Protein AF-A0A7C7NS56-F1 (afdb_monomer_lite)

Radius of gyration: 28.51 Å; chains: 1; bounding box: 81×43×77 Å

pLDDT: mean 85.24, std 13.39, range [32.66, 97.31]

Foldseek 3Di:
DVVVVVVVVVVVVPPPPCPDDPQWDDDDQADAAFDKDKTKGAAAAPAWWKKFKFFPVGDTQDIDIDGHRGIDIGIGRHDHDPNRDQIWIDIHPDTDTHGHQYDHPCLVVCLVVQLVVCCVVVVDNPVSNLVSLLSVLCSSQNNDNVSSVVCSVPVPVPCQCVPVPLCSVVLVVVLVVLVVVLVVCLVVCVLVVLLVVLLVQLPALLSLLVSLLVSLLVSLAALVSQLVRSLVNSVVSNLVRLQFNVLSNLSSNLSRVLSNLQDCRYSCNSVQLSVLSVVLCVVCVVPVVCNVVSNPDRSSVVSNVCNVVSCSSVVSSVVSNCCSNVVDDDDPSVVRSVCSVPPD

Structure (mmCIF, N/CA/C/O backbone):
data_AF-A0A7C7NS56-F1
#
_entry.id   AF-A0A7C7NS56-F1
#
loop_
_atom_site.group_PDB
_atom_site.id
_atom_site.type_symbol
_atom_site.label_atom_id
_atom_site.label_alt_id
_atom_site.label_comp_id
_atom_site.label_asym_id
_atom_site.label_entity_id
_atom_site.label_seq_id
_atom_site.pdbx_PDB_ins_code
_atom_site.Cartn_x
_atom_site.Cartn_y
_atom_site.Cartn_z
_atom_site.occupancy
_atom_site.B_iso_or_equiv
_atom_site.auth_seq_id
_atom_site.auth_comp_id
_atom_site.auth_asym_id
_atom_site.auth_atom_id
_atom_site.pdbx_PDB_model_num
ATOM 1 N N . MET A 1 1 ? 47.841 -17.072 -0.161 1.00 48.31 1 MET A N 1
ATOM 2 C CA . MET A 1 1 ? 47.390 -15.717 -0.567 1.00 48.31 1 MET A CA 1
ATOM 3 C C . MET A 1 1 ? 47.758 -15.316 -2.004 1.00 48.31 1 MET A C 1
ATOM 5 O O . MET A 1 1 ? 47.174 -14.359 -2.488 1.00 48.31 1 MET A O 1
ATOM 9 N N . HIS A 1 2 ? 48.638 -16.033 -2.724 1.00 44.19 2 HIS A N 1
ATOM 10 C CA . HIS A 1 2 ? 48.974 -15.695 -4.121 1.00 44.19 2 HIS A CA 1
ATOM 11 C C . HIS A 1 2 ? 48.015 -16.264 -5.190 1.00 44.19 2 HIS A C 1
ATOM 13 O O . HIS A 1 2 ? 47.834 -15.626 -6.220 1.00 44.19 2 HIS A O 1
ATOM 19 N N . LEU A 1 3 ? 47.329 -17.391 -4.941 1.00 42.03 3 LEU A N 1
ATOM 20 C CA . LEU A 1 3 ? 46.400 -17.987 -5.923 1.00 42.03 3 LEU A CA 1
ATOM 21 C C . LEU A 1 3 ? 45.068 -17.228 -6.095 1.00 42.03 3 LEU A C 1
ATOM 23 O O . LEU A 1 3 ? 44.488 -17.252 -7.177 1.00 42.03 3 LEU A O 1
ATOM 27 N N . LEU A 1 4 ? 44.596 -16.512 -5.066 1.00 43.34 4 LEU A N 1
ATOM 28 C CA . LEU A 1 4 ? 43.337 -15.756 -5.149 1.00 43.34 4 LEU A CA 1
ATOM 29 C C . LEU A 1 4 ? 43.464 -14.458 -5.967 1.00 43.34 4 LEU A C 1
ATOM 31 O O . LEU A 1 4 ? 42.479 -13.996 -6.528 1.00 43.34 4 LEU A O 1
ATOM 35 N N . ARG A 1 5 ? 44.673 -13.879 -6.050 1.00 41.19 5 ARG A N 1
ATOM 36 C CA . ARG A 1 5 ? 44.949 -12.667 -6.846 1.00 41.19 5 ARG A CA 1
ATOM 37 C C . ARG A 1 5 ? 45.149 -12.969 -8.334 1.00 41.19 5 ARG A C 1
ATOM 39 O O . ARG A 1 5 ? 44.830 -12.139 -9.173 1.00 41.19 5 ARG A O 1
ATOM 46 N N . LEU A 1 6 ? 45.642 -14.166 -8.659 1.00 43.84 6 LEU A N 1
ATOM 47 C CA . LEU A 1 6 ? 45.803 -14.623 -10.044 1.00 43.84 6 LEU A CA 1
ATOM 48 C C . LEU A 1 6 ? 44.462 -14.969 -10.699 1.00 43.84 6 LEU A C 1
ATOM 50 O O . LEU A 1 6 ? 44.272 -14.687 -11.875 1.00 43.84 6 LEU A O 1
ATOM 54 N N . THR A 1 7 ? 43.510 -15.511 -9.937 1.00 44.97 7 THR A N 1
ATOM 55 C CA . THR A 1 7 ? 42.162 -15.813 -10.440 1.00 44.97 7 THR A CA 1
ATOM 56 C C . THR A 1 7 ? 41.332 -14.547 -10.652 1.00 44.97 7 THR A C 1
ATOM 58 O O . THR A 1 7 ? 40.701 -14.419 -11.693 1.00 44.97 7 THR A O 1
ATOM 61 N N . THR A 1 8 ? 41.401 -13.557 -9.756 1.00 44.72 8 THR A N 1
ATOM 62 C CA . THR A 1 8 ? 40.729 -12.254 -9.959 1.00 44.72 8 THR A CA 1
ATOM 63 C C . THR A 1 8 ? 41.310 -11.456 -11.129 1.00 44.72 8 THR A C 1
ATOM 65 O O . THR A 1 8 ? 40.549 -10.865 -11.888 1.00 44.72 8 THR A O 1
ATOM 68 N N . ALA A 1 9 ? 42.630 -11.490 -11.347 1.00 42.91 9 ALA A N 1
ATOM 69 C CA . ALA A 1 9 ? 43.243 -10.861 -12.521 1.00 42.91 9 ALA A CA 1
ATOM 70 C C . ALA A 1 9 ? 42.837 -11.543 -13.845 1.00 42.91 9 ALA A C 1
ATOM 72 O O . ALA A 1 9 ? 42.676 -10.868 -14.858 1.00 42.91 9 ALA A O 1
ATOM 73 N N . PHE A 1 10 ? 42.620 -12.863 -13.832 1.00 40.00 10 PHE A N 1
ATOM 74 C CA . PHE A 1 10 ? 42.187 -13.622 -15.010 1.00 40.00 10 PHE A CA 1
ATOM 75 C C . PHE A 1 10 ? 40.715 -13.365 -15.378 1.00 40.00 10 PHE A C 1
ATOM 77 O O . PHE A 1 10 ? 40.377 -13.347 -16.556 1.00 40.00 10 PHE A O 1
ATOM 84 N N . TRP A 1 11 ? 39.852 -13.091 -14.391 1.00 37.00 11 TRP A N 1
ATOM 85 C CA . TRP A 1 11 ? 38.457 -12.688 -14.630 1.00 37.00 11 TRP A CA 1
ATOM 86 C C . TRP A 1 11 ? 38.327 -11.259 -15.177 1.00 37.00 11 TRP A C 1
ATOM 88 O O . TRP A 1 11 ? 37.450 -11.005 -15.996 1.00 37.00 11 TRP A O 1
ATOM 98 N N . ILE A 1 12 ? 39.227 -10.342 -14.801 1.00 43.91 12 ILE A N 1
ATOM 99 C CA . ILE A 1 12 ? 39.255 -8.971 -15.348 1.00 43.91 12 ILE A CA 1
ATOM 100 C C . ILE A 1 12 ? 39.726 -8.959 -16.815 1.00 43.91 12 ILE A C 1
ATOM 102 O O . ILE A 1 12 ? 39.283 -8.123 -17.594 1.00 43.91 12 ILE A O 1
ATOM 106 N N . LEU A 1 13 ? 40.572 -9.914 -17.216 1.00 37.06 13 LEU A N 1
ATOM 107 C CA . LEU A 1 13 ? 41.053 -10.078 -18.598 1.00 37.06 13 LEU A CA 1
ATOM 108 C C . LEU A 1 13 ? 40.069 -10.809 -19.532 1.00 37.06 13 LEU A C 1
ATOM 110 O O . LEU A 1 13 ? 40.299 -10.837 -20.738 1.00 37.06 13 LEU A O 1
ATOM 114 N N . LEU A 1 14 ? 38.999 -11.398 -18.987 1.00 34.69 14 LEU A N 1
ATOM 115 C CA . LEU A 1 14 ? 37.933 -12.077 -19.738 1.00 34.69 14 LEU A CA 1
ATOM 116 C C . LEU A 1 14 ? 36.631 -11.268 -19.808 1.00 34.69 14 LEU A C 1
ATOM 118 O O . LEU A 1 14 ? 35.673 -11.718 -20.434 1.00 34.69 14 LEU A O 1
ATOM 122 N N . LEU A 1 15 ? 36.590 -10.077 -19.202 1.00 33.84 15 LEU A N 1
ATOM 123 C CA . LEU A 1 15 ? 35.558 -9.100 -19.523 1.00 33.84 15 LEU A CA 1
ATOM 124 C C . LEU A 1 15 ? 35.801 -8.639 -20.965 1.00 33.84 15 LEU A C 1
ATOM 126 O O . LEU A 1 15 ? 36.901 -8.154 -21.248 1.00 33.84 15 LEU A O 1
ATOM 130 N N . PRO A 1 16 ? 34.829 -8.775 -21.883 1.00 32.66 16 PRO A N 1
ATOM 131 C CA . PRO A 1 16 ? 34.914 -8.063 -23.144 1.00 32.66 16 PRO A CA 1
ATOM 132 C C . PRO A 1 16 ? 35.029 -6.574 -22.804 1.00 32.66 16 PRO A C 1
ATOM 134 O O . PRO A 1 16 ? 34.104 -5.963 -22.273 1.00 32.66 16 PRO A O 1
ATOM 137 N N . LEU A 1 17 ? 36.209 -6.003 -23.048 1.00 35.22 17 LEU A N 1
ATOM 138 C CA . LEU A 1 17 ? 36.398 -4.564 -23.155 1.00 35.22 17 LEU A CA 1
ATOM 139 C C . LEU A 1 17 ? 35.688 -4.133 -24.441 1.00 35.22 17 LEU A C 1
ATOM 141 O O . LEU A 1 17 ? 36.337 -3.870 -25.452 1.00 35.22 17 LEU A O 1
ATOM 145 N N . ASP A 1 18 ? 34.357 -4.082 -24.408 1.00 36.31 18 ASP A N 1
ATOM 146 C CA . ASP A 1 18 ? 33.589 -3.294 -25.365 1.00 36.31 18 ASP A CA 1
ATOM 147 C C . ASP A 1 18 ? 33.848 -1.818 -25.041 1.00 36.31 18 ASP A C 1
ATOM 149 O O . ASP A 1 18 ? 33.084 -1.125 -24.380 1.00 36.31 18 ASP A O 1
ATOM 153 N N . LEU A 1 19 ? 35.011 -1.342 -25.488 1.00 36.09 19 LEU A N 1
ATOM 154 C CA . LEU A 1 19 ? 35.349 0.078 -25.617 1.00 36.09 19 LEU A CA 1
ATOM 155 C C . LEU A 1 19 ? 34.704 0.689 -26.880 1.00 36.09 19 LEU A C 1
ATOM 157 O O . LEU A 1 19 ? 35.085 1.774 -27.316 1.00 36.09 19 LEU A O 1
ATOM 161 N N . GLY A 1 20 ? 33.737 -0.007 -27.484 1.00 38.28 20 GLY A N 1
ATOM 162 C CA . GLY A 1 20 ? 32.869 0.508 -28.532 1.00 38.28 20 GLY A CA 1
ATOM 163 C C . GLY A 1 20 ? 31.579 1.031 -27.911 1.00 38.28 20 GLY A C 1
ATOM 164 O O . GLY A 1 20 ? 30.849 0.261 -27.308 1.00 38.28 20 GLY A O 1
ATOM 165 N N . ALA A 1 21 ? 31.361 2.340 -28.043 1.00 42.19 21 ALA A N 1
ATOM 166 C CA . ALA A 1 21 ? 30.142 3.099 -27.760 1.00 42.19 21 ALA A CA 1
ATOM 167 C C . ALA A 1 21 ? 28.907 2.267 -27.357 1.00 42.19 21 ALA A C 1
ATOM 169 O O . ALA A 1 21 ? 28.363 1.507 -28.155 1.00 42.19 21 ALA A O 1
ATOM 170 N N . GLN A 1 22 ? 28.429 2.480 -26.131 1.00 51.69 22 GLN A N 1
ATOM 171 C CA . GLN A 1 22 ? 27.115 2.040 -25.673 1.00 51.69 22 GLN A CA 1
ATOM 172 C C . GLN A 1 22 ? 26.044 2.849 -26.434 1.00 51.69 22 GLN A C 1
ATOM 174 O O . GLN A 1 22 ? 25.485 3.802 -25.913 1.00 51.69 22 GLN A O 1
ATOM 179 N N . GLU A 1 23 ? 25.831 2.531 -27.715 1.00 63.25 23 GLU A N 1
ATOM 180 C CA . GLU A 1 23 ? 24.967 3.284 -28.646 1.00 63.25 23 GLU A CA 1
ATOM 181 C C . GLU A 1 23 ? 23.489 3.232 -28.236 1.00 63.25 23 GLU A C 1
ATOM 183 O O . GLU A 1 23 ? 22.718 4.137 -28.552 1.00 63.25 23 GLU A O 1
ATOM 188 N N . LEU A 1 24 ? 23.106 2.200 -27.481 1.00 63.34 24 LEU A N 1
ATOM 189 C CA . LEU A 1 24 ? 21.787 2.055 -26.885 1.00 63.34 24 LEU A CA 1
ATOM 190 C C . LEU A 1 24 ? 21.886 2.100 -25.360 1.00 63.34 24 LEU A C 1
ATOM 192 O O . LEU A 1 24 ? 22.549 1.262 -24.741 1.00 63.34 24 LEU A O 1
ATOM 196 N N . VAL A 1 25 ? 21.194 3.060 -24.756 1.00 69.00 25 VAL A N 1
ATOM 197 C CA . VAL A 1 25 ? 21.194 3.262 -23.305 1.00 69.00 25 VAL A CA 1
ATOM 198 C C . VAL A 1 25 ? 19.936 2.618 -22.721 1.00 69.00 25 VAL A C 1
ATOM 200 O O . VAL A 1 25 ? 18.836 3.114 -22.938 1.00 69.00 25 VAL A O 1
ATOM 203 N N . ASP A 1 26 ? 20.122 1.503 -22.004 1.00 65.94 26 ASP A N 1
ATOM 204 C CA . ASP A 1 26 ? 19.092 0.737 -21.269 1.00 65.94 26 ASP A CA 1
ATOM 205 C C . ASP A 1 26 ? 17.799 0.477 -22.078 1.00 65.94 26 ASP A C 1
ATOM 207 O O . ASP A 1 26 ? 16.740 1.028 -21.766 1.00 65.94 26 ASP A O 1
ATOM 211 N N . PRO A 1 27 ? 17.855 -0.344 -23.150 1.00 75.19 27 PRO A N 1
ATOM 212 C CA . PRO A 1 27 ? 16.653 -0.702 -23.893 1.00 75.19 27 PRO A CA 1
ATOM 213 C C . PRO A 1 27 ? 15.579 -1.314 -22.987 1.00 75.19 27 PRO A C 1
ATOM 215 O O . PRO A 1 27 ? 15.903 -2.107 -22.093 1.00 75.19 27 PRO A O 1
ATOM 218 N N . PRO A 1 28 ? 14.287 -1.046 -23.260 1.00 80.94 28 PRO A N 1
ATOM 219 C CA . PRO A 1 28 ? 13.220 -1.752 -22.573 1.00 80.94 28 PRO A CA 1
ATOM 220 C C . PRO A 1 28 ? 13.372 -3.253 -22.830 1.00 80.94 28 PRO A C 1
ATOM 222 O O . PRO A 1 28 ? 13.674 -3.670 -23.937 1.00 80.94 28 PRO A O 1
ATOM 225 N N . SER A 1 29 ? 13.155 -4.086 -21.817 1.00 80.81 29 SER A N 1
ATOM 226 C CA . SER A 1 29 ? 13.171 -5.552 -21.986 1.00 80.81 29 SER A CA 1
ATOM 227 C C . SER A 1 29 ? 11.831 -6.096 -22.496 1.00 80.81 29 SER A C 1
ATOM 229 O O . SER A 1 29 ? 11.762 -7.169 -23.099 1.00 80.81 29 SER A O 1
ATOM 231 N N . VAL A 1 30 ? 10.759 -5.339 -22.258 1.00 86.25 30 VAL A N 1
ATOM 232 C CA . VAL A 1 30 ? 9.380 -5.679 -22.601 1.00 86.25 30 VAL A CA 1
ATOM 233 C C . VAL A 1 30 ? 8.718 -4.464 -23.225 1.00 86.25 30 VAL A C 1
ATOM 235 O O . VAL A 1 30 ? 8.848 -3.354 -22.710 1.00 86.25 30 VAL A O 1
ATOM 238 N N . ILE A 1 31 ? 7.967 -4.692 -24.296 1.00 90.31 31 ILE A N 1
ATOM 239 C CA . ILE A 1 31 ? 7.106 -3.689 -24.918 1.00 90.31 31 ILE A CA 1
ATOM 240 C C . ILE A 1 31 ? 5.658 -4.172 -24.914 1.00 90.31 31 ILE A C 1
ATOM 242 O O . ILE A 1 31 ? 5.376 -5.369 -25.029 1.00 90.31 31 ILE A O 1
ATOM 246 N N . LEU A 1 32 ? 4.732 -3.229 -24.754 1.00 90.25 32 LEU A N 1
ATOM 247 C CA . LEU A 1 32 ? 3.303 -3.508 -24.779 1.00 90.25 32 LEU A CA 1
ATOM 248 C C . LEU A 1 32 ? 2.773 -3.324 -26.204 1.00 90.25 32 LEU A C 1
ATOM 250 O O . LEU A 1 32 ? 3.057 -2.323 -26.860 1.00 90.25 32 LEU A O 1
ATOM 254 N N . MET A 1 33 ? 1.984 -4.289 -26.665 1.00 90.19 33 MET A N 1
ATOM 255 C CA . MET A 1 33 ? 1.296 -4.226 -27.953 1.00 90.19 33 MET A CA 1
ATOM 256 C C . MET A 1 33 ? 0.392 -2.993 -28.022 1.00 90.19 33 MET A C 1
ATOM 258 O O . MET A 1 33 ? -0.370 -2.743 -27.086 1.00 90.19 33 MET A O 1
ATOM 262 N N . ASP A 1 34 ? 0.490 -2.255 -29.130 1.00 86.81 34 ASP A N 1
ATOM 263 C CA . ASP A 1 34 ? -0.269 -1.026 -29.411 1.00 86.81 34 ASP A CA 1
ATOM 264 C C . ASP A 1 34 ? -0.046 0.118 -28.398 1.00 86.81 34 ASP A C 1
ATOM 266 O O . ASP A 1 34 ? -0.854 1.044 -28.304 1.00 86.81 34 ASP A O 1
ATOM 270 N N . VAL A 1 35 ? 1.049 0.080 -27.631 1.00 87.56 35 VAL A N 1
ATOM 271 C CA . VAL A 1 35 ? 1.429 1.160 -26.710 1.00 87.56 35 VAL A CA 1
ATOM 272 C C . VAL A 1 35 ? 2.734 1.798 -27.187 1.00 87.56 35 VAL A C 1
ATOM 274 O O . VAL A 1 35 ? 3.732 1.089 -27.345 1.00 87.56 35 VAL A O 1
ATOM 277 N N . PRO A 1 36 ? 2.765 3.129 -27.377 1.00 87.38 36 PRO A N 1
ATOM 278 C CA . PRO A 1 36 ? 3.985 3.829 -27.740 1.00 87.38 36 PRO A CA 1
ATOM 279 C C . PRO A 1 36 ? 5.070 3.674 -26.672 1.00 87.38 36 PRO A C 1
ATOM 281 O O . PRO A 1 36 ? 4.822 3.909 -25.488 1.00 87.38 36 PRO A O 1
ATOM 284 N N . PHE A 1 37 ? 6.286 3.346 -27.095 1.00 87.50 37 PHE A N 1
ATOM 285 C CA . PHE A 1 37 ? 7.471 3.332 -26.239 1.00 87.50 37 PHE A CA 1
ATOM 286 C C . PHE A 1 37 ? 8.568 4.236 -26.811 1.00 87.50 37 PHE A C 1
ATOM 288 O O . PHE A 1 37 ? 8.407 4.871 -27.861 1.00 87.50 37 PHE A O 1
ATOM 295 N N . GLN A 1 38 ? 9.668 4.342 -26.067 1.00 85.38 38 GLN A N 1
ATOM 296 C CA . GLN A 1 38 ? 10.806 5.183 -26.415 1.00 85.38 38 GLN A CA 1
ATOM 297 C C . GLN A 1 38 ? 12.099 4.365 -26.398 1.00 85.38 38 GLN A C 1
ATOM 299 O O . GLN A 1 38 ? 12.226 3.420 -25.619 1.00 85.38 38 GLN A O 1
ATOM 304 N N . LEU A 1 39 ? 13.049 4.738 -27.252 1.00 84.88 39 LEU A N 1
ATOM 305 C CA . LEU A 1 39 ? 14.422 4.238 -27.221 1.00 84.88 39 LEU A CA 1
ATOM 306 C C . LEU A 1 39 ? 15.381 5.400 -26.986 1.00 84.88 39 LEU A C 1
ATOM 308 O O . LEU A 1 39 ? 15.224 6.469 -27.576 1.00 84.88 39 LEU A O 1
ATOM 312 N N . THR A 1 40 ? 16.389 5.166 -26.156 1.00 83.38 40 THR A N 1
ATOM 313 C CA . THR A 1 40 ? 17.429 6.147 -25.851 1.00 83.38 40 THR A CA 1
ATOM 314 C C . THR A 1 40 ? 18.694 5.771 -26.608 1.00 83.38 40 THR A C 1
ATOM 316 O O . THR A 1 40 ? 19.293 4.724 -26.353 1.00 83.38 40 THR A O 1
ATOM 319 N N . LEU A 1 41 ? 19.082 6.619 -27.558 1.00 83.75 41 LEU A N 1
ATOM 320 C CA . LEU A 1 41 ? 20.256 6.427 -28.404 1.00 83.75 41 LEU A CA 1
ATOM 321 C C . LEU A 1 41 ? 21.360 7.396 -27.992 1.00 83.75 41 LEU A C 1
ATOM 323 O O . LEU A 1 41 ? 21.098 8.585 -27.805 1.00 83.75 41 LEU A O 1
ATOM 327 N N . GLN A 1 42 ? 22.593 6.912 -27.898 1.00 81.62 42 GLN A N 1
ATOM 328 C CA . GLN A 1 42 ? 23.768 7.726 -27.604 1.00 81.62 42 GLN A CA 1
ATOM 329 C C . GLN A 1 42 ? 24.635 7.875 -28.855 1.00 81.62 42 GLN A C 1
ATOM 331 O O . GLN A 1 42 ? 25.028 6.891 -29.482 1.00 81.62 42 GLN A O 1
ATOM 336 N N . GLY A 1 43 ? 24.928 9.122 -29.230 1.00 72.12 43 GLY A N 1
ATOM 337 C CA . GLY A 1 43 ? 25.758 9.430 -30.391 1.00 72.12 43 GLY A CA 1
ATOM 338 C C . GLY A 1 43 ? 27.215 9.018 -30.186 1.00 72.12 43 GLY A C 1
ATOM 339 O O . GLY A 1 43 ? 27.768 9.167 -29.096 1.00 72.12 43 GLY A O 1
ATOM 340 N N . ALA A 1 44 ? 27.856 8.534 -31.252 1.00 69.31 44 ALA A N 1
ATOM 341 C CA . ALA A 1 44 ? 29.270 8.171 -31.237 1.00 69.31 44 ALA A CA 1
ATOM 342 C C . ALA A 1 44 ? 30.183 9.386 -30.956 1.00 69.31 44 ALA A C 1
ATOM 344 O O . ALA A 1 44 ? 29.826 10.532 -31.235 1.00 69.31 44 ALA A O 1
ATOM 345 N N . ASN A 1 45 ? 31.384 9.128 -30.424 1.00 64.38 45 ASN A N 1
ATOM 346 C CA . ASN A 1 45 ? 32.285 10.163 -29.898 1.00 64.38 45 ASN A CA 1
ATOM 347 C C . ASN A 1 45 ? 32.766 11.189 -30.947 1.00 64.38 45 ASN A C 1
ATOM 349 O O . ASN A 1 45 ? 33.037 12.333 -30.595 1.00 64.38 45 ASN A O 1
ATOM 353 N N . ASP A 1 46 ? 32.853 10.829 -32.230 1.00 66.88 46 ASP A N 1
ATOM 354 C CA . ASP A 1 46 ? 33.629 11.630 -33.189 1.00 66.88 46 ASP A CA 1
ATOM 355 C C . ASP A 1 46 ? 32.792 12.418 -34.220 1.00 66.88 46 ASP A C 1
ATOM 357 O O . ASP A 1 46 ? 33.319 13.341 -34.844 1.00 66.88 46 ASP A O 1
ATOM 361 N N . ALA A 1 47 ? 31.498 12.113 -34.412 1.00 72.44 47 ALA A N 1
ATOM 362 C CA . ALA A 1 47 ? 30.645 12.806 -35.391 1.00 72.44 47 ALA A CA 1
ATOM 363 C C . ALA A 1 47 ? 29.134 12.618 -35.145 1.00 72.44 47 ALA A C 1
ATOM 365 O O . ALA A 1 47 ? 28.699 11.650 -34.521 1.00 72.44 47 ALA A O 1
ATOM 366 N N . SER A 1 48 ? 28.316 13.521 -35.707 1.00 75.75 48 SER A N 1
ATOM 367 C CA . SER A 1 48 ? 26.863 13.329 -35.769 1.00 75.75 48 SER A CA 1
ATOM 368 C C . SER A 1 48 ? 26.533 12.079 -36.585 1.00 75.75 48 SER A C 1
ATOM 370 O O . SER A 1 48 ? 26.928 11.980 -37.749 1.00 75.75 48 SER A O 1
ATOM 372 N N . THR A 1 49 ? 25.787 11.152 -35.997 1.00 81.50 49 THR A N 1
ATOM 373 C CA . THR A 1 49 ? 25.472 9.854 -36.599 1.00 81.50 49 THR A CA 1
ATOM 374 C C . THR A 1 49 ? 23.994 9.813 -36.973 1.00 81.50 49 THR A C 1
ATOM 376 O O . THR A 1 49 ? 23.135 10.157 -36.159 1.00 81.50 49 THR A O 1
ATOM 379 N N . GLN A 1 50 ? 23.680 9.426 -38.211 1.00 84.06 50 GLN A N 1
ATOM 380 C CA . GLN A 1 50 ? 22.297 9.145 -38.596 1.00 84.06 50 GLN A CA 1
ATOM 381 C C . GLN A 1 50 ? 21.856 7.825 -37.978 1.00 84.06 50 GLN A C 1
ATOM 383 O O . GLN A 1 50 ? 22.599 6.844 -38.042 1.00 84.06 50 GLN A O 1
ATOM 388 N N . TYR A 1 51 ? 20.661 7.819 -37.395 1.00 86.31 51 TYR A N 1
ATOM 389 C CA . TYR A 1 51 ? 20.039 6.617 -36.873 1.00 86.31 51 TYR A CA 1
ATOM 390 C C . TYR A 1 51 ? 18.771 6.280 -37.647 1.00 86.31 51 TYR A C 1
ATOM 392 O O . TYR A 1 51 ? 18.029 7.164 -38.089 1.00 86.31 51 TYR A O 1
ATOM 400 N N . GLU A 1 52 ? 18.501 4.989 -37.752 1.00 87.75 52 GLU A N 1
ATOM 401 C CA . GLU A 1 52 ? 17.290 4.450 -38.340 1.00 87.75 52 GLU A CA 1
ATOM 402 C C . GLU A 1 52 ? 16.841 3.228 -37.538 1.00 87.75 52 GLU A C 1
ATOM 404 O O . GLU A 1 52 ? 17.600 2.281 -37.345 1.00 87.75 52 GLU A O 1
ATOM 409 N N . VAL A 1 53 ? 15.603 3.252 -37.052 1.00 86.81 53 VAL A N 1
ATOM 410 C CA . VAL A 1 53 ? 14.986 2.132 -36.338 1.00 86.81 53 VAL A CA 1
ATOM 411 C C . VAL A 1 53 ? 14.030 1.444 -37.297 1.00 86.81 53 VAL A C 1
ATOM 413 O O . VAL A 1 53 ? 13.042 2.042 -37.731 1.00 86.81 53 VAL A O 1
ATOM 416 N N . ARG A 1 54 ? 14.312 0.186 -37.623 1.00 88.56 54 ARG A N 1
ATOM 417 C CA . ARG A 1 54 ? 13.498 -0.647 -38.509 1.00 88.56 54 ARG A CA 1
ATOM 418 C C . ARG A 1 54 ? 12.905 -1.825 -37.753 1.00 88.56 54 ARG A C 1
ATOM 420 O O . ARG A 1 54 ? 13.539 -2.383 -36.861 1.00 88.56 54 ARG A O 1
ATOM 427 N N . SER A 1 55 ? 11.705 -2.238 -38.133 1.00 88.12 55 SER A N 1
ATOM 428 C CA . SER A 1 55 ? 11.172 -3.548 -37.753 1.00 88.12 55 SER A CA 1
ATOM 429 C C . SER A 1 55 ? 11.742 -4.661 -38.635 1.00 88.12 55 SER A C 1
ATOM 431 O O . SER A 1 55 ? 12.236 -4.402 -39.733 1.00 88.12 55 SER A O 1
ATOM 433 N N . ALA A 1 56 ? 11.614 -5.917 -38.200 1.00 87.81 56 ALA A N 1
ATOM 434 C CA . ALA A 1 56 ? 12.111 -7.090 -38.930 1.00 87.81 56 ALA A CA 1
ATOM 435 C C . ALA A 1 56 ? 11.555 -7.232 -40.361 1.00 87.81 56 ALA A C 1
ATOM 437 O O . ALA A 1 56 ? 12.214 -7.769 -41.248 1.00 87.81 56 ALA A O 1
ATOM 438 N N . ASN A 1 57 ? 10.356 -6.705 -40.619 1.00 86.38 57 ASN A N 1
ATOM 439 C CA . ASN A 1 57 ? 9.752 -6.656 -41.955 1.00 86.38 57 ASN A CA 1
ATOM 440 C C . ASN A 1 57 ? 10.273 -5.496 -42.838 1.00 86.38 57 ASN A C 1
ATOM 442 O O . ASN A 1 57 ? 9.762 -5.290 -43.939 1.00 86.38 57 ASN A O 1
ATOM 446 N N . GLY A 1 58 ? 11.256 -4.727 -42.364 1.00 81.00 58 GLY A N 1
ATOM 447 C CA . GLY A 1 58 ? 11.904 -3.637 -43.093 1.00 81.00 58 GLY A CA 1
ATOM 448 C C . GLY A 1 58 ? 11.183 -2.287 -43.039 1.00 81.00 58 GLY A C 1
ATOM 449 O O . GLY A 1 58 ? 11.619 -1.354 -43.711 1.00 81.00 58 GLY A O 1
ATOM 450 N N . VAL A 1 59 ? 10.097 -2.151 -42.266 1.00 86.69 59 VAL A N 1
ATOM 451 C CA . VAL A 1 59 ? 9.407 -0.861 -42.093 1.00 86.69 59 VAL A CA 1
ATOM 452 C C . VAL A 1 59 ? 10.232 0.055 -41.190 1.00 86.69 59 VAL A C 1
ATOM 454 O O . VAL A 1 59 ? 10.629 -0.329 -40.093 1.00 86.69 59 VAL A O 1
ATOM 457 N N . VAL A 1 60 ? 10.467 1.284 -41.650 1.00 87.62 60 VAL A N 1
ATOM 458 C CA . VAL A 1 60 ? 11.152 2.325 -40.876 1.00 87.62 60 VAL A CA 1
ATOM 459 C C . VAL A 1 60 ? 10.176 2.911 -39.863 1.00 87.62 60 VAL A C 1
ATOM 461 O O . VAL A 1 60 ? 9.178 3.523 -40.242 1.00 87.62 60 VAL A O 1
ATOM 464 N N . LEU A 1 61 ? 10.455 2.704 -38.580 1.00 85.38 61 LEU A N 1
ATOM 465 C CA . LEU A 1 61 ? 9.627 3.182 -37.472 1.00 85.38 61 LEU A CA 1
ATOM 466 C C . LEU A 1 61 ? 10.034 4.591 -37.033 1.00 85.38 61 LEU A C 1
ATOM 468 O O . LEU A 1 61 ? 9.178 5.396 -36.680 1.00 85.38 61 LEU A O 1
ATOM 472 N N . ALA A 1 62 ? 11.331 4.899 -37.080 1.00 86.69 62 ALA A N 1
ATOM 473 C CA . ALA A 1 62 ? 11.858 6.229 -36.802 1.00 86.69 62 ALA A CA 1
ATOM 474 C C . ALA A 1 62 ? 13.217 6.433 -37.478 1.00 86.69 62 ALA A C 1
ATOM 476 O O . ALA A 1 62 ? 13.970 5.482 -37.676 1.00 86.69 62 ALA A O 1
ATOM 477 N N . GLN A 1 63 ? 13.544 7.684 -37.797 1.00 87.75 63 GLN A N 1
ATOM 478 C CA . GLN A 1 63 ? 14.838 8.075 -38.356 1.00 87.75 63 GLN A CA 1
ATOM 479 C C . GLN A 1 63 ? 15.221 9.474 -37.870 1.00 87.75 63 GLN A C 1
ATOM 481 O O . GLN A 1 63 ? 14.349 10.322 -37.660 1.00 87.75 63 GLN A O 1
ATOM 486 N N . GLY A 1 64 ? 16.515 9.736 -37.734 1.00 84.81 64 GLY A N 1
ATOM 487 C CA . GLY A 1 64 ? 17.010 11.044 -37.322 1.00 84.81 64 GLY A CA 1
ATOM 488 C C . GLY A 1 64 ? 18.528 11.110 -37.249 1.00 84.81 64 GLY A C 1
ATOM 489 O O . GLY A 1 64 ? 19.239 10.270 -37.795 1.00 84.81 64 GLY A O 1
ATOM 490 N N . THR A 1 65 ? 19.036 12.135 -36.575 1.00 82.19 65 THR A N 1
ATOM 491 C CA . THR A 1 65 ? 20.470 12.338 -36.335 1.00 82.19 65 THR A CA 1
ATOM 492 C C . THR A 1 65 ? 20.715 12.530 -34.850 1.00 82.19 65 THR A C 1
ATOM 494 O O . THR A 1 65 ? 20.029 13.341 -34.228 1.00 82.19 65 THR A O 1
ATOM 497 N N . VAL A 1 66 ? 21.712 11.840 -34.303 1.00 82.19 66 VAL A N 1
ATOM 498 C CA . VAL A 1 66 ? 22.228 12.098 -32.954 1.00 82.19 66 VAL A CA 1
ATOM 499 C C . VAL A 1 66 ? 23.554 12.842 -33.080 1.00 82.19 66 VAL A C 1
ATOM 501 O O . VAL A 1 66 ? 24.437 12.407 -33.821 1.00 82.19 66 VAL A O 1
ATOM 504 N N . SER A 1 67 ? 23.688 13.979 -32.401 1.00 78.12 67 SER A N 1
ATOM 505 C CA . SER A 1 67 ? 24.950 14.725 -32.327 1.00 78.12 67 SER A CA 1
ATOM 506 C C . SER A 1 67 ? 25.998 13.947 -31.523 1.00 78.12 67 SER A C 1
ATOM 508 O O . SER A 1 67 ? 25.659 13.093 -30.707 1.00 78.12 67 SER A O 1
ATOM 510 N N . ALA A 1 68 ? 27.282 14.229 -31.754 1.00 75.50 68 ALA A N 1
ATOM 511 C CA . ALA A 1 68 ? 28.360 13.563 -31.026 1.00 75.50 68 ALA A CA 1
ATOM 512 C C . ALA A 1 68 ? 28.231 13.810 -29.515 1.00 75.50 68 ALA A C 1
ATOM 514 O O . ALA A 1 68 ? 28.039 14.954 -29.106 1.00 75.50 68 ALA A O 1
ATOM 515 N N . HIS A 1 69 ? 28.364 12.754 -28.708 1.00 70.44 69 HIS A N 1
ATOM 516 C CA . HIS A 1 69 ? 28.191 12.764 -27.245 1.00 70.44 69 HIS A CA 1
ATOM 517 C C . HIS A 1 69 ? 26.795 13.149 -26.718 1.00 70.44 69 HIS A C 1
ATOM 519 O O . HIS A 1 69 ? 26.589 13.098 -25.505 1.00 70.44 69 HIS A O 1
ATOM 525 N N . ASP A 1 70 ? 25.836 13.489 -27.583 1.00 75.75 70 ASP A N 1
ATOM 526 C CA . ASP A 1 70 ? 24.461 13.765 -27.169 1.00 75.75 70 ASP A CA 1
ATOM 527 C C . ASP A 1 70 ? 23.629 12.480 -27.106 1.00 75.75 70 ASP A C 1
ATOM 529 O O . ASP A 1 70 ? 23.907 11.474 -27.768 1.00 75.75 70 ASP A O 1
ATOM 533 N N . VAL A 1 71 ? 22.564 12.543 -26.311 1.00 78.38 71 VAL A N 1
ATOM 534 C CA . VAL A 1 71 ? 21.550 11.497 -26.200 1.00 78.38 71 VAL A CA 1
ATOM 535 C C . VAL A 1 71 ? 20.303 11.941 -26.961 1.00 78.38 71 VAL A C 1
ATOM 537 O O . VAL A 1 71 ? 19.790 13.039 -26.743 1.00 78.38 71 VAL A O 1
ATOM 540 N N . SER A 1 72 ? 19.798 11.091 -27.853 1.00 77.88 72 SER A N 1
ATOM 541 C CA . SER A 1 72 ? 18.541 11.311 -28.567 1.00 77.88 72 SER A CA 1
ATOM 542 C C . SER A 1 72 ? 17.479 10.330 -28.086 1.00 77.88 72 SER A C 1
ATOM 544 O O . SER A 1 72 ? 17.717 9.124 -28.025 1.00 77.88 72 SER A O 1
ATOM 546 N N . ILE A 1 73 ? 16.297 10.853 -27.756 1.00 81.06 73 ILE A N 1
ATOM 547 C CA . ILE A 1 73 ? 15.137 10.052 -27.363 1.00 81.06 73 ILE A CA 1
ATOM 548 C C . ILE A 1 73 ? 14.252 9.861 -28.592 1.00 81.06 73 ILE A C 1
ATOM 550 O O . ILE A 1 73 ? 13.648 10.807 -29.102 1.00 81.06 73 ILE A O 1
ATOM 554 N N . VAL A 1 74 ? 14.159 8.620 -29.053 1.00 82.88 74 VAL A N 1
ATOM 555 C CA . VAL A 1 74 ? 13.281 8.211 -30.146 1.00 82.88 74 VAL A CA 1
ATOM 556 C C . VAL A 1 74 ? 11.946 7.797 -29.550 1.00 82.88 74 VAL A C 1
ATOM 558 O O . VAL A 1 74 ? 11.800 6.677 -29.069 1.00 82.88 74 VAL A O 1
ATOM 561 N N . ALA A 1 75 ? 10.981 8.712 -29.539 1.00 83.19 75 ALA A N 1
ATOM 562 C CA . ALA A 1 75 ? 9.659 8.475 -28.969 1.00 83.19 75 ALA A CA 1
ATOM 563 C C . ALA A 1 75 ? 8.613 8.093 -30.026 1.00 83.19 75 ALA A C 1
ATOM 565 O O . ALA A 1 75 ? 8.755 8.411 -31.204 1.00 83.19 75 ALA A O 1
ATOM 566 N N . GLY A 1 76 ? 7.523 7.459 -29.583 1.00 80.56 76 GLY A N 1
ATOM 567 C CA . GLY A 1 76 ? 6.371 7.161 -30.442 1.00 80.56 76 GLY A CA 1
ATOM 568 C C . GLY A 1 76 ? 6.503 5.869 -31.249 1.00 80.56 76 GLY A C 1
ATOM 569 O O . GLY A 1 76 ? 5.760 5.678 -32.208 1.00 80.56 76 GLY A O 1
ATOM 570 N N . LEU A 1 77 ? 7.437 4.991 -30.878 1.00 84.38 77 LEU A N 1
ATOM 571 C CA . LEU A 1 77 ? 7.604 3.688 -31.514 1.00 84.38 77 LEU A CA 1
ATOM 572 C C . LEU A 1 77 ? 6.448 2.774 -31.096 1.00 84.38 77 LEU A C 1
ATOM 574 O O . LEU A 1 77 ? 6.179 2.630 -29.907 1.00 84.38 77 LEU A O 1
ATOM 578 N N . GLU A 1 78 ? 5.774 2.149 -32.059 1.00 87.06 78 GLU A N 1
ATOM 579 C CA . GLU A 1 78 ? 4.619 1.280 -31.814 1.00 87.06 78 GLU A CA 1
ATOM 580 C C . GLU A 1 78 ? 4.807 -0.053 -32.542 1.00 87.06 78 GLU A C 1
ATOM 582 O O . GLU A 1 78 ? 5.117 -0.089 -33.735 1.00 87.06 78 GLU A O 1
ATOM 587 N N . ILE A 1 79 ? 4.603 -1.154 -31.816 1.00 87.50 79 ILE A N 1
ATOM 588 C CA . ILE A 1 79 ? 4.676 -2.517 -32.343 1.00 87.50 79 ILE A CA 1
ATOM 589 C C . ILE A 1 79 ? 3.334 -3.204 -32.115 1.00 87.50 79 ILE A C 1
ATOM 591 O O . ILE A 1 79 ? 2.821 -3.260 -30.997 1.00 87.50 79 ILE A O 1
ATOM 595 N N . ARG A 1 80 ? 2.776 -3.734 -33.201 1.00 86.12 80 ARG A N 1
ATOM 596 C CA . ARG A 1 80 ? 1.451 -4.364 -33.256 1.00 86.12 80 ARG A CA 1
ATOM 597 C C . ARG A 1 80 ? 1.519 -5.882 -33.319 1.00 86.12 80 ARG A C 1
ATOM 599 O O . ARG A 1 80 ? 0.554 -6.561 -32.987 1.00 86.12 80 ARG A O 1
ATOM 606 N N . SER A 1 81 ? 2.641 -6.434 -33.778 1.00 85.44 81 SER A N 1
ATOM 607 C CA . SER A 1 81 ? 2.804 -7.877 -33.968 1.00 85.44 81 SER A CA 1
ATOM 608 C C . SER A 1 81 ? 4.231 -8.327 -33.687 1.00 85.44 81 SER A C 1
ATOM 610 O O . SER A 1 81 ? 5.187 -7.593 -33.926 1.00 85.44 81 SER A O 1
ATOM 612 N N . VAL A 1 82 ? 4.367 -9.578 -33.239 1.00 85.56 82 VAL A N 1
ATOM 613 C CA . VAL A 1 82 ? 5.659 -10.247 -33.020 1.00 85.56 82 VAL A CA 1
ATOM 614 C C . VAL A 1 82 ? 6.472 -10.323 -34.318 1.00 85.56 82 VAL A C 1
ATOM 616 O O . VAL A 1 82 ? 7.693 -10.290 -34.273 1.00 85.56 82 VAL A O 1
ATOM 619 N N . GLU A 1 83 ? 5.817 -10.335 -35.483 1.00 86.00 83 GLU A N 1
ATOM 620 C CA . GLU A 1 83 ? 6.474 -10.342 -36.803 1.00 86.00 83 GLU A CA 1
ATOM 621 C C . GLU A 1 83 ? 7.304 -9.080 -37.093 1.00 86.00 83 GLU A C 1
ATOM 623 O O . GLU A 1 83 ? 8.111 -9.061 -38.019 1.00 86.00 83 GLU A O 1
ATOM 628 N N . GLN A 1 84 ? 7.099 -8.006 -36.328 1.00 84.12 84 GLN A N 1
ATOM 629 C CA . GLN A 1 84 ? 7.885 -6.778 -36.442 1.00 84.12 84 GLN A CA 1
ATOM 630 C C . GLN A 1 84 ? 9.193 -6.841 -35.636 1.00 84.12 84 GLN A C 1
ATOM 632 O O . GLN A 1 84 ? 9.990 -5.907 -35.724 1.00 84.12 84 GLN A O 1
ATOM 637 N N . LEU A 1 85 ? 9.423 -7.917 -34.878 1.00 86.38 85 LEU A N 1
ATOM 638 C CA . LEU A 1 85 ? 10.618 -8.146 -34.067 1.00 86.38 85 LEU A CA 1
ATOM 639 C C . LEU A 1 85 ? 11.551 -9.191 -34.714 1.00 86.38 85 LEU A C 1
ATOM 641 O O . LEU A 1 85 ? 11.059 -10.083 -35.407 1.00 86.38 85 LEU A O 1
ATOM 645 N N . PRO A 1 86 ? 12.879 -9.121 -34.482 1.00 88.31 86 PRO A N 1
ATOM 646 C CA . PRO A 1 86 ? 13.594 -8.124 -33.673 1.00 88.31 86 PRO A CA 1
ATOM 647 C C . PRO A 1 86 ? 13.643 -6.740 -34.337 1.00 88.31 86 PRO A C 1
ATOM 649 O O . PRO A 1 86 ? 13.475 -6.608 -35.551 1.00 88.31 86 PRO A O 1
ATOM 652 N N . LEU A 1 87 ? 13.855 -5.693 -33.536 1.00 85.56 87 LEU A N 1
ATOM 653 C CA . LEU A 1 87 ? 14.097 -4.355 -34.082 1.00 85.56 87 LEU A CA 1
ATOM 654 C C . LEU A 1 87 ? 15.551 -4.232 -34.518 1.00 85.56 87 LEU A C 1
ATOM 656 O O . LEU A 1 87 ? 16.454 -4.653 -33.802 1.00 85.56 87 LEU A O 1
ATOM 660 N N . GLN A 1 88 ? 15.773 -3.613 -35.668 1.00 85.94 88 GLN A N 1
ATOM 661 C CA . GLN A 1 88 ? 17.100 -3.281 -36.163 1.00 85.94 88 GLN A CA 1
ATOM 662 C C . GLN A 1 88 ? 17.340 -1.794 -35.947 1.00 85.94 88 GLN A C 1
ATOM 664 O O . GLN A 1 88 ? 16.651 -0.952 -36.526 1.00 85.94 88 GLN A O 1
ATOM 669 N N . VAL A 1 89 ? 18.311 -1.470 -35.103 1.00 85.56 89 VAL A N 1
ATOM 670 C CA . VAL A 1 89 ? 18.761 -0.098 -34.872 1.00 85.56 89 VAL A CA 1
ATOM 671 C C . VAL A 1 89 ? 20.046 0.096 -35.659 1.00 85.56 89 VAL A C 1
ATOM 673 O O . VAL A 1 89 ? 21.090 -0.453 -35.310 1.00 85.56 89 VAL A O 1
ATOM 676 N N . LEU A 1 90 ? 19.951 0.839 -36.756 1.00 84.50 90 LEU A N 1
ATOM 677 C CA . LEU A 1 90 ? 21.088 1.197 -37.592 1.00 84.50 90 LEU A CA 1
ATOM 678 C C . LEU A 1 90 ? 21.610 2.562 -37.151 1.00 84.50 90 LEU A C 1
ATOM 680 O O . LEU A 1 90 ? 20.847 3.524 -37.120 1.00 84.50 90 LEU A O 1
ATOM 684 N N . MET A 1 91 ? 22.896 2.657 -36.827 1.00 81.00 91 MET A N 1
ATOM 685 C CA . MET A 1 91 ? 23.590 3.908 -36.521 1.00 81.00 91 MET A CA 1
ATOM 686 C C . MET A 1 91 ? 24.850 4.004 -37.386 1.00 81.00 91 MET A C 1
ATOM 688 O O . MET A 1 91 ? 25.845 3.314 -37.162 1.00 81.00 91 MET A O 1
ATOM 692 N N . GLY A 1 92 ? 24.802 4.844 -38.423 1.00 79.81 92 GLY A N 1
ATOM 693 C CA . GLY A 1 92 ? 25.866 4.919 -39.428 1.00 79.81 92 GLY A CA 1
ATOM 694 C C . GLY A 1 92 ? 26.073 3.578 -40.144 1.00 79.81 92 GLY A C 1
ATOM 695 O O . GLY A 1 92 ? 25.182 3.102 -40.839 1.00 79.81 92 GLY A O 1
ATOM 696 N N . GLU A 1 93 ? 27.252 2.973 -39.983 1.00 74.25 93 GLU A N 1
ATOM 697 C CA . GLU A 1 93 ? 27.594 1.666 -40.577 1.00 74.25 93 GLU A CA 1
ATOM 698 C C . GLU A 1 93 ? 27.314 0.473 -39.647 1.00 74.25 93 GLU A C 1
ATOM 700 O O . GLU A 1 93 ? 27.515 -0.679 -40.036 1.00 74.25 93 GLU A O 1
ATOM 705 N N . ARG A 1 94 ? 26.866 0.722 -38.412 1.00 76.56 94 ARG A N 1
ATOM 706 C CA . ARG A 1 94 ? 26.607 -0.321 -37.415 1.00 76.56 94 ARG A CA 1
ATOM 707 C C . ARG A 1 94 ? 25.125 -0.649 -37.357 1.00 76.56 94 ARG A C 1
ATOM 709 O O . ARG A 1 94 ? 24.282 0.239 -37.423 1.00 76.56 94 ARG A O 1
ATOM 716 N N . ALA A 1 95 ? 24.820 -1.932 -37.208 1.00 80.19 95 ALA A N 1
ATOM 717 C CA . ALA A 1 95 ? 23.472 -2.428 -36.985 1.00 80.19 95 ALA A CA 1
ATOM 718 C C . ALA A 1 95 ? 23.455 -3.234 -35.685 1.00 80.19 95 ALA A C 1
ATOM 720 O O . ALA A 1 95 ? 24.245 -4.165 -35.524 1.00 80.19 95 ALA A O 1
ATOM 721 N N . SER A 1 96 ? 22.556 -2.867 -34.778 1.00 82.19 96 SER A N 1
ATOM 722 C CA . SER A 1 96 ? 22.287 -3.592 -33.538 1.00 82.19 96 SER A CA 1
ATOM 723 C C . SER A 1 96 ? 20.897 -4.211 -33.611 1.00 82.19 96 SER A C 1
ATOM 725 O O . SER A 1 96 ? 19.925 -3.521 -33.924 1.00 82.19 96 SER A O 1
ATOM 727 N N . GLU A 1 97 ? 20.794 -5.507 -33.323 1.00 83.50 97 GLU A N 1
ATOM 728 C CA . GLU A 1 97 ? 19.508 -6.198 -33.219 1.00 83.50 97 GLU A CA 1
ATOM 729 C C . GLU A 1 97 ? 19.013 -6.179 -31.777 1.00 83.50 97 GLU A C 1
ATOM 731 O O . GLU A 1 97 ? 19.745 -6.497 -30.839 1.00 83.50 97 GLU A O 1
ATOM 736 N N . LEU A 1 98 ? 17.753 -5.795 -31.610 1.00 82.12 98 LEU A N 1
ATOM 737 C CA . LEU A 1 98 ? 17.097 -5.690 -30.323 1.00 82.12 98 LEU A CA 1
ATOM 738 C C . LEU A 1 98 ? 15.979 -6.728 -30.237 1.00 82.12 98 LEU A C 1
ATOM 740 O O . LEU A 1 98 ? 14.894 -6.567 -30.808 1.00 82.12 98 LEU A O 1
ATOM 744 N N . GLU A 1 99 ? 16.260 -7.802 -29.505 1.00 81.94 99 GLU A N 1
ATOM 745 C CA . GLU A 1 99 ? 15.270 -8.810 -29.143 1.00 81.94 99 GLU A CA 1
ATOM 746 C C . GLU A 1 99 ? 14.446 -8.312 -27.951 1.00 81.94 99 GLU A C 1
ATOM 748 O O . GLU A 1 99 ? 14.917 -8.247 -26.816 1.00 81.94 99 GLU A O 1
ATOM 753 N N . LEU A 1 100 ? 13.198 -7.936 -28.228 1.00 84.56 100 LEU A N 1
ATOM 754 C CA . LEU A 1 100 ? 12.245 -7.450 -27.236 1.00 84.56 100 LEU A CA 1
ATOM 755 C C . LEU A 1 100 ? 11.166 -8.495 -26.980 1.00 84.56 100 LEU A C 1
ATOM 757 O O . LEU A 1 100 ? 10.718 -9.167 -27.908 1.00 84.56 100 LEU A O 1
ATOM 761 N N . THR A 1 101 ? 10.671 -8.587 -25.745 1.00 86.75 101 THR A N 1
ATOM 762 C CA . THR A 1 101 ? 9.461 -9.381 -25.494 1.00 86.75 101 THR A CA 1
ATOM 763 C C . THR A 1 101 ? 8.223 -8.523 -25.741 1.00 86.75 101 THR A C 1
ATOM 765 O O . THR A 1 101 ? 7.992 -7.545 -25.030 1.00 86.75 101 THR A O 1
ATOM 768 N N . LEU A 1 102 ? 7.407 -8.888 -26.735 1.00 89.50 102 LEU A N 1
ATOM 769 C CA . LEU A 1 102 ? 6.102 -8.263 -26.968 1.00 89.50 102 LEU A CA 1
ATOM 770 C C . LEU A 1 102 ? 5.037 -8.946 -26.111 1.00 89.50 102 LEU A C 1
ATOM 772 O O . LEU A 1 102 ? 4.791 -10.144 -26.262 1.00 89.50 102 LEU A O 1
ATOM 776 N N . ILE A 1 103 ? 4.366 -8.180 -25.252 1.00 91.69 103 ILE A N 1
ATOM 777 C CA . ILE A 1 103 ? 3.218 -8.665 -24.480 1.00 91.69 103 ILE A CA 1
ATOM 778 C C . ILE A 1 103 ? 1.958 -7.849 -24.793 1.00 91.69 103 ILE A C 1
ATOM 780 O O . ILE A 1 103 ? 2.045 -6.653 -25.073 1.00 91.69 103 ILE A O 1
ATOM 784 N N . PRO A 1 104 ? 0.758 -8.446 -24.719 1.00 91.31 104 PRO A N 1
ATOM 785 C CA . PRO A 1 104 ? -0.482 -7.682 -24.796 1.00 91.31 104 PRO A CA 1
ATOM 786 C C . PRO A 1 104 ? -0.590 -6.672 -23.646 1.00 91.31 104 PRO A C 1
ATOM 788 O O . PRO A 1 104 ? -0.254 -7.004 -22.509 1.00 91.31 104 PRO A O 1
ATOM 791 N N . GLY A 1 105 ? -1.133 -5.476 -23.893 1.00 89.12 105 GLY A N 1
ATOM 792 C CA . GLY A 1 105 ? -1.251 -4.432 -22.862 1.00 89.12 105 GLY A CA 1
ATOM 793 C C . GLY A 1 105 ? -1.980 -4.888 -21.591 1.00 89.12 105 GLY A C 1
ATOM 794 O O . GLY A 1 105 ? -1.553 -4.575 -20.481 1.00 89.12 105 GLY A O 1
ATOM 795 N N . TRP A 1 106 ? -3.020 -5.717 -21.724 1.00 90.62 106 TRP A N 1
ATOM 796 C CA . TRP A 1 106 ? -3.765 -6.264 -20.582 1.00 90.62 106 TRP A CA 1
ATOM 797 C C . TRP A 1 106 ? -2.931 -7.203 -19.696 1.00 90.62 106 TRP A C 1
ATOM 799 O O . TRP A 1 106 ? -3.253 -7.366 -18.519 1.00 90.62 106 TRP A O 1
ATOM 809 N N . PHE A 1 107 ? -1.846 -7.792 -20.217 1.00 92.12 107 PHE A N 1
ATOM 810 C CA . PHE A 1 107 ? -0.958 -8.657 -19.439 1.00 92.12 107 PHE A CA 1
ATOM 811 C C . PHE A 1 107 ? -0.265 -7.881 -18.310 1.00 92.12 107 PHE A C 1
ATOM 813 O O . PHE A 1 107 ? -0.010 -8.450 -17.253 1.00 92.12 107 PHE A O 1
ATOM 820 N N . SER A 1 108 ? -0.033 -6.573 -18.480 1.00 90.94 108 SER A N 1
ATOM 821 C CA . SER A 1 108 ? 0.564 -5.707 -17.447 1.00 90.94 108 SER A CA 1
ATOM 822 C C . SER A 1 108 ? -0.239 -5.666 -16.137 1.00 90.94 108 SER A C 1
ATOM 824 O O . SER A 1 108 ? 0.324 -5.418 -15.073 1.00 90.94 108 SER A O 1
ATOM 826 N N . LEU A 1 109 ? -1.540 -5.971 -16.195 1.00 93.88 109 LEU A N 1
ATOM 827 C CA . LEU A 1 109 ? -2.424 -6.039 -15.031 1.00 93.88 109 LEU A CA 1
ATOM 828 C C . LEU A 1 109 ? -2.410 -7.410 -14.344 1.00 93.88 109 LEU A C 1
ATOM 830 O O . LEU A 1 109 ? -2.864 -7.526 -13.206 1.00 93.88 109 LEU A O 1
ATOM 834 N N . LEU A 1 110 ? -1.908 -8.463 -14.997 1.00 95.19 110 LEU A N 1
ATOM 835 C CA . LEU A 1 110 ? -1.923 -9.803 -14.413 1.00 95.19 110 LEU A CA 1
ATOM 836 C C . LEU A 1 110 ? -1.046 -9.938 -13.163 1.00 95.19 110 LEU A C 1
ATOM 838 O O . LEU A 1 110 ? -1.537 -10.554 -12.220 1.00 95.19 110 LEU A O 1
ATOM 842 N N . PRO A 1 111 ? 0.192 -9.401 -13.089 1.00 94.81 111 PRO A N 1
ATOM 843 C CA . PRO A 1 111 ? 1.010 -9.505 -11.881 1.00 94.81 111 PRO A CA 1
ATOM 844 C C . PRO A 1 111 ? 0.302 -9.033 -10.596 1.00 94.81 111 PRO A C 1
ATOM 846 O O . PRO A 1 111 ? 0.218 -9.833 -9.656 1.00 94.81 111 PRO A O 1
ATOM 849 N N . PRO A 1 112 ? -0.277 -7.811 -10.524 1.00 95.25 112 PRO A N 1
ATOM 850 C CA . PRO A 1 112 ? -0.989 -7.375 -9.323 1.00 95.25 112 PRO A CA 1
ATOM 851 C C . PRO A 1 112 ? -2.292 -8.152 -9.092 1.00 95.25 112 PRO A C 1
ATOM 853 O O . PRO A 1 112 ? -2.605 -8.475 -7.946 1.00 95.25 112 PRO A O 1
ATOM 856 N N . ILE A 1 113 ? -3.038 -8.514 -10.145 1.00 96.81 113 ILE A N 1
ATOM 857 C CA . ILE A 1 113 ? -4.271 -9.309 -10.001 1.00 96.81 113 ILE A CA 1
ATOM 858 C C . ILE A 1 113 ? -3.955 -10.691 -9.424 1.00 96.81 113 ILE A C 1
ATOM 860 O O . ILE A 1 113 ? -4.632 -11.136 -8.497 1.00 96.81 113 ILE A O 1
ATOM 864 N N . LEU A 1 114 ? -2.918 -11.358 -9.936 1.00 96.75 114 LEU A N 1
ATOM 865 C CA . LEU A 1 114 ? -2.475 -12.658 -9.447 1.00 96.75 114 LEU A CA 1
ATOM 866 C C . LEU A 1 114 ? -2.085 -12.565 -7.972 1.00 96.75 114 LEU A C 1
ATOM 868 O O . LEU A 1 114 ? -2.545 -13.384 -7.180 1.00 96.75 114 LEU A O 1
ATOM 872 N N . ALA A 1 115 ? -1.300 -11.554 -7.595 1.00 96.69 115 ALA A N 1
ATOM 873 C CA . ALA A 1 115 ? -0.922 -11.342 -6.204 1.00 96.69 115 ALA A CA 1
ATOM 874 C C . ALA A 1 115 ? -2.155 -11.161 -5.300 1.00 96.69 115 ALA A C 1
ATOM 876 O O . ALA A 1 115 ? -2.265 -11.828 -4.276 1.00 96.69 115 ALA A O 1
ATOM 877 N N . ILE A 1 116 ? -3.136 -10.343 -5.691 1.00 96.31 116 ILE A N 1
ATOM 878 C CA . ILE A 1 116 ? -4.365 -10.149 -4.902 1.00 96.31 116 ILE A CA 1
ATOM 879 C C . ILE A 1 116 ? -5.155 -11.458 -4.777 1.00 96.31 116 ILE A C 1
ATOM 881 O O . ILE A 1 116 ? -5.548 -11.849 -3.678 1.00 96.31 116 ILE A O 1
ATOM 885 N N . VAL A 1 117 ? -5.374 -12.163 -5.889 1.00 97.31 117 VAL A N 1
ATOM 886 C CA . VAL A 1 117 ? -6.149 -13.412 -5.904 1.00 97.31 117 VAL A CA 1
ATOM 887 C C . VAL A 1 117 ? -5.478 -14.482 -5.043 1.00 97.31 117 VAL A C 1
ATOM 889 O O . VAL A 1 117 ? -6.142 -15.107 -4.215 1.00 97.31 117 VAL A O 1
ATOM 892 N N . LEU A 1 118 ? -4.165 -14.672 -5.185 1.00 97.06 118 LEU A N 1
ATOM 893 C CA . LEU A 1 118 ? -3.426 -15.649 -4.389 1.00 97.06 118 LEU A CA 1
ATOM 894 C C . LEU A 1 118 ? -3.367 -15.257 -2.912 1.00 97.06 118 LEU A C 1
ATOM 896 O O . LEU A 1 118 ? -3.499 -16.137 -2.064 1.00 97.06 118 LEU A O 1
ATOM 900 N N . ALA A 1 119 ? -3.260 -13.966 -2.587 1.00 96.75 119 ALA A N 1
ATOM 901 C CA . ALA A 1 119 ? -3.299 -13.502 -1.202 1.00 96.75 119 ALA A CA 1
ATOM 902 C C . ALA A 1 119 ? -4.648 -13.825 -0.542 1.00 96.75 119 ALA A C 1
ATOM 904 O O . ALA A 1 119 ? -4.680 -14.248 0.612 1.00 96.75 119 ALA A O 1
ATOM 905 N N . LEU A 1 120 ? -5.763 -13.702 -1.272 1.00 96.38 120 LEU A N 1
ATOM 906 C CA . LEU A 1 120 ? -7.096 -14.054 -0.768 1.00 96.38 120 LEU A CA 1
ATOM 907 C C . LEU A 1 120 ? -7.302 -15.572 -0.633 1.00 96.38 120 LEU A C 1
ATOM 909 O O . LEU A 1 120 ? -7.927 -16.018 0.332 1.00 96.38 120 LEU A O 1
ATOM 913 N N . ILE A 1 121 ? -6.776 -16.364 -1.574 1.00 97.19 121 ILE A N 1
ATOM 914 C CA . ILE A 1 121 ? -6.896 -17.832 -1.565 1.00 97.19 121 ILE A CA 1
ATOM 915 C C . ILE A 1 121 ? -6.009 -18.446 -0.479 1.00 97.19 121 ILE A C 1
ATOM 917 O O . ILE A 1 121 ? -6.495 -19.208 0.357 1.00 97.19 121 ILE A O 1
ATOM 921 N N . PHE A 1 122 ? -4.715 -18.123 -0.485 1.00 95.50 122 PHE A N 1
ATOM 922 C CA . PHE A 1 122 ? -3.737 -18.707 0.433 1.00 95.50 122 PHE A CA 1
ATOM 923 C C . PHE A 1 122 ? -3.735 -18.042 1.806 1.00 95.50 122 PHE A C 1
ATOM 925 O O . PHE A 1 122 ? -3.225 -18.635 2.754 1.00 95.50 122 PHE A O 1
ATOM 932 N N . ARG A 1 123 ? -4.327 -16.843 1.933 1.00 94.25 123 ARG A N 1
ATOM 933 C CA . ARG A 1 123 ? -4.268 -16.012 3.149 1.00 94.25 123 ARG A CA 1
ATOM 934 C C . ARG A 1 123 ? -2.828 -15.749 3.591 1.00 94.25 123 ARG A C 1
ATOM 936 O O . ARG A 1 123 ? -2.536 -15.675 4.781 1.00 94.25 123 ARG A O 1
ATOM 943 N N . GLU A 1 124 ? -1.934 -15.645 2.614 1.00 93.44 124 GLU A N 1
ATOM 944 C CA . GLU A 1 124 ? -0.497 -15.531 2.810 1.00 93.44 124 GLU A CA 1
ATOM 945 C C . GLU A 1 124 ? 0.047 -14.558 1.760 1.00 93.44 124 GLU A C 1
ATOM 947 O O . GLU A 1 124 ? -0.066 -14.779 0.554 1.00 93.44 124 GLU A O 1
ATOM 952 N N . VAL A 1 125 ? 0.543 -13.417 2.237 1.00 92.44 125 VAL A N 1
ATOM 953 C CA . VAL A 1 125 ? 0.862 -12.262 1.391 1.00 92.44 125 VAL A CA 1
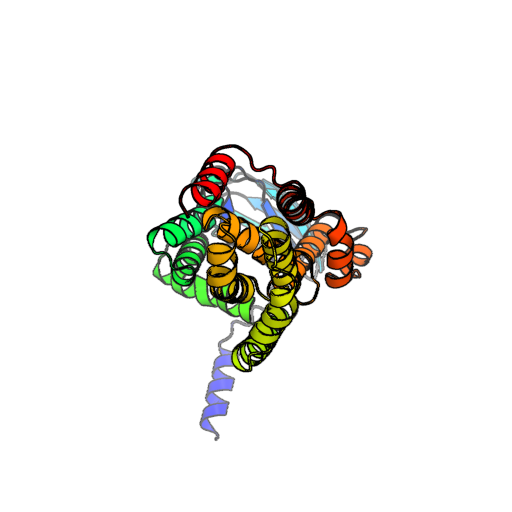ATOM 954 C C . VAL A 1 125 ? 2.214 -12.438 0.699 1.00 92.44 125 VAL A C 1
ATOM 956 O O . VAL A 1 125 ? 2.366 -12.013 -0.442 1.00 92.44 125 VAL A O 1
ATOM 959 N N . ILE A 1 126 ? 3.190 -13.087 1.338 1.00 93.06 126 ILE A N 1
ATOM 960 C CA . ILE A 1 126 ? 4.570 -13.147 0.838 1.00 93.06 126 ILE A CA 1
ATOM 961 C C . ILE A 1 126 ? 4.651 -14.032 -0.411 1.00 93.06 126 ILE A C 1
ATOM 963 O O . ILE A 1 126 ? 5.186 -13.599 -1.431 1.00 93.06 126 ILE A O 1
ATOM 967 N N . THR A 1 127 ? 4.071 -15.233 -0.386 1.00 93.94 127 THR A N 1
ATOM 968 C CA . THR A 1 127 ? 4.011 -16.140 -1.550 1.00 93.94 127 THR A CA 1
ATOM 969 C C . THR A 1 127 ? 3.195 -15.522 -2.675 1.00 93.94 127 THR A C 1
ATOM 971 O O . THR A 1 127 ? 3.548 -15.661 -3.845 1.00 93.94 127 THR A O 1
ATOM 974 N N . ALA A 1 128 ? 2.121 -14.806 -2.342 1.00 96.44 128 ALA A N 1
ATOM 975 C CA . ALA A 1 128 ? 1.287 -14.141 -3.330 1.00 96.44 128 ALA A CA 1
ATOM 976 C C . ALA A 1 128 ? 2.030 -13.003 -4.053 1.00 96.44 128 ALA A C 1
ATOM 978 O O . ALA A 1 128 ? 1.999 -12.934 -5.284 1.00 96.44 128 ALA A O 1
ATOM 979 N N . LEU A 1 129 ? 2.758 -12.160 -3.311 1.00 93.88 129 LEU A N 1
ATOM 980 C CA . LEU A 1 129 ? 3.631 -11.131 -3.880 1.00 93.88 129 LEU A CA 1
ATOM 981 C C . LEU A 1 129 ? 4.759 -11.751 -4.711 1.00 93.88 129 LEU A C 1
ATOM 983 O O . LEU A 1 129 ? 5.005 -11.298 -5.828 1.00 93.88 129 LEU A O 1
ATOM 987 N N . PHE A 1 130 ? 5.394 -12.818 -4.216 1.00 94.44 130 PHE A N 1
ATOM 988 C CA . PHE A 1 130 ? 6.432 -13.537 -4.956 1.00 94.44 130 PHE A CA 1
ATOM 989 C C . PHE A 1 130 ? 5.910 -14.050 -6.302 1.00 94.44 130 PHE A C 1
ATOM 991 O O . PHE A 1 130 ? 6.546 -13.832 -7.329 1.00 94.44 130 PHE A O 1
ATOM 998 N N . ALA A 1 131 ? 4.732 -14.679 -6.322 1.00 95.38 131 ALA A N 1
ATOM 999 C CA . ALA A 1 131 ? 4.111 -15.171 -7.548 1.00 95.38 131 ALA A CA 1
ATOM 1000 C C . ALA A 1 131 ? 3.762 -14.039 -8.531 1.00 95.38 131 ALA A C 1
ATOM 1002 O O . ALA A 1 131 ? 3.959 -14.196 -9.736 1.00 95.38 131 ALA A O 1
ATOM 1003 N N . GLY A 1 132 ? 3.293 -12.891 -8.029 1.00 95.69 132 GLY A N 1
ATOM 1004 C CA . GLY A 1 132 ? 3.048 -11.699 -8.844 1.00 95.69 132 GLY A CA 1
ATOM 1005 C C . GLY A 1 132 ? 4.326 -11.175 -9.503 1.00 95.69 132 GLY A C 1
ATOM 1006 O O . GLY A 1 132 ? 4.383 -11.043 -10.725 1.00 95.69 132 GLY A O 1
ATOM 1007 N N . VAL A 1 133 ? 5.383 -10.950 -8.717 1.00 94.94 133 VAL A N 1
ATOM 1008 C CA . VAL A 1 133 ? 6.687 -10.492 -9.236 1.00 94.94 133 VAL A CA 1
ATOM 1009 C C . VAL A 1 133 ? 7.286 -11.520 -10.194 1.00 94.94 133 VAL A C 1
ATOM 1011 O O . VAL A 1 133 ? 7.821 -11.145 -11.234 1.00 94.94 133 VAL A O 1
ATOM 1014 N N . TRP A 1 134 ? 7.144 -12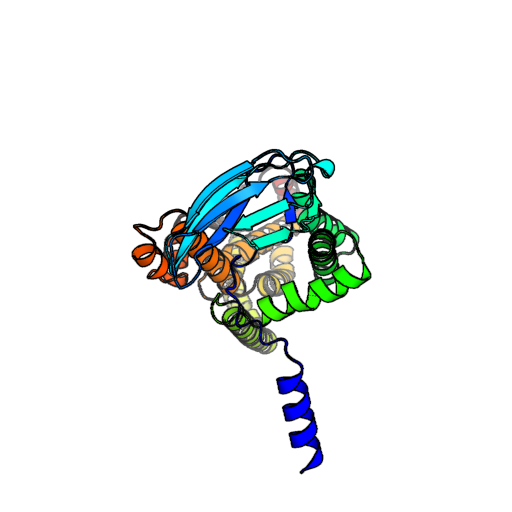.814 -9.904 1.00 96.12 134 TRP A N 1
ATOM 1015 C CA . TRP A 1 134 ? 7.608 -13.887 -10.782 1.00 96.12 134 TRP A CA 1
ATOM 1016 C C . TRP A 1 134 ? 6.883 -13.894 -12.127 1.00 96.12 134 TRP A C 1
ATOM 1018 O O . TRP A 1 134 ? 7.531 -14.076 -13.153 1.00 96.12 134 TRP A O 1
ATOM 1028 N N . LEU A 1 135 ? 5.576 -13.614 -12.159 1.00 95.38 135 LEU A N 1
ATOM 1029 C CA . LEU A 1 135 ? 4.842 -13.460 -13.416 1.00 95.38 135 LEU A CA 1
ATOM 1030 C C . LEU A 1 135 ? 5.335 -12.249 -14.227 1.00 95.38 135 LEU A C 1
ATOM 1032 O O . LEU A 1 135 ? 5.454 -12.335 -15.449 1.00 95.38 135 LEU A O 1
ATOM 1036 N N . GLY A 1 136 ? 5.667 -11.140 -13.561 1.00 93.19 136 GLY A N 1
ATOM 1037 C CA . GLY A 1 136 ? 6.305 -9.986 -14.204 1.00 93.19 136 GLY A CA 1
ATOM 1038 C C . GLY A 1 136 ? 7.696 -10.322 -14.756 1.00 93.19 136 GLY A C 1
ATOM 1039 O O . GLY A 1 136 ? 8.000 -10.032 -15.912 1.00 93.19 136 GLY A O 1
ATOM 1040 N N . ALA A 1 137 ? 8.515 -11.019 -13.968 1.00 93.31 137 ALA A N 1
ATOM 1041 C CA . ALA A 1 137 ? 9.832 -11.491 -14.386 1.00 93.31 137 ALA A CA 1
ATOM 1042 C C . ALA A 1 137 ? 9.752 -12.507 -15.537 1.00 93.31 137 ALA A C 1
ATOM 1044 O O . ALA A 1 137 ? 10.640 -12.538 -16.387 1.00 93.31 137 ALA A O 1
ATOM 1045 N N . LEU A 1 138 ? 8.679 -13.300 -15.603 1.00 93.88 138 LEU A N 1
ATOM 1046 C CA . LEU A 1 138 ? 8.414 -14.229 -16.698 1.00 93.88 138 LEU A CA 1
ATOM 1047 C C . LEU A 1 138 ? 8.196 -13.494 -18.020 1.00 93.88 138 LEU A C 1
ATOM 1049 O O . LEU A 1 138 ? 8.766 -13.905 -19.027 1.00 93.88 138 LEU A O 1
ATOM 1053 N N . ALA A 1 139 ? 7.451 -12.387 -18.011 1.00 92.06 139 ALA A N 1
ATOM 1054 C CA . ALA A 1 139 ? 7.317 -11.534 -19.190 1.00 92.06 139 ALA A CA 1
ATOM 1055 C C . ALA A 1 139 ? 8.657 -10.898 -19.593 1.00 92.06 139 ALA A C 1
ATOM 1057 O O . ALA A 1 139 ? 9.000 -10.900 -20.769 1.00 92.06 139 ALA A O 1
ATOM 1058 N N . VAL A 1 140 ? 9.453 -10.425 -18.628 1.00 90.12 140 VAL A N 1
ATOM 1059 C CA . VAL A 1 140 ? 10.792 -9.859 -18.893 1.00 90.12 140 VAL A CA 1
ATOM 1060 C C . VAL A 1 140 ? 11.770 -10.888 -19.459 1.00 90.12 140 VAL A C 1
ATOM 1062 O O . VAL A 1 140 ? 12.634 -10.549 -20.262 1.00 90.12 140 VAL A O 1
ATOM 1065 N N . ALA A 1 141 ? 11.637 -12.152 -19.069 1.00 89.94 141 ALA A N 1
ATOM 1066 C CA . ALA A 1 141 ? 12.504 -13.238 -19.509 1.00 89.94 141 ALA A CA 1
ATOM 1067 C C . ALA A 1 141 ? 11.991 -13.977 -20.762 1.00 89.94 141 ALA A C 1
ATOM 1069 O O . ALA A 1 141 ? 12.358 -15.138 -20.967 1.00 89.94 141 ALA A O 1
ATOM 1070 N N . GLY A 1 142 ? 11.115 -13.365 -21.567 1.00 88.19 142 GLY A N 1
ATOM 1071 C CA . GLY A 1 142 ? 10.599 -13.979 -22.797 1.00 88.19 142 GLY A CA 1
ATOM 1072 C C . GLY A 1 142 ? 9.808 -15.269 -22.555 1.00 88.19 142 GLY A C 1
ATOM 1073 O O . GLY A 1 142 ? 9.882 -16.206 -23.344 1.00 88.19 142 GLY A O 1
ATOM 1074 N N . PHE A 1 143 ? 9.091 -15.353 -21.433 1.00 90.06 143 PHE A N 1
ATOM 1075 C CA . PHE A 1 143 ? 8.330 -16.526 -20.987 1.00 90.06 143 PHE A CA 1
ATOM 1076 C C . PHE A 1 143 ? 9.157 -17.794 -20.723 1.00 90.06 143 PHE A C 1
ATOM 1078 O O . PHE A 1 143 ? 8.603 -18.892 -20.658 1.00 90.06 143 PHE A O 1
ATOM 1085 N N . ASN A 1 144 ? 10.466 -17.661 -20.489 1.00 92.00 144 ASN A N 1
ATOM 1086 C CA . ASN A 1 144 ? 11.315 -18.761 -20.037 1.00 92.00 144 ASN A CA 1
ATOM 1087 C C . ASN A 1 144 ? 11.324 -18.854 -18.493 1.00 92.00 144 ASN A C 1
ATOM 1089 O O . ASN A 1 144 ? 11.902 -17.979 -17.845 1.00 92.00 144 ASN A O 1
ATOM 1093 N N . PRO A 1 145 ? 10.769 -19.915 -17.870 1.00 92.44 145 PRO A N 1
ATOM 1094 C CA . PRO A 1 145 ? 10.645 -20.004 -16.409 1.00 92.44 145 PRO A CA 1
ATOM 1095 C C . PRO A 1 145 ? 11.979 -20.045 -15.651 1.00 92.44 145 PRO A C 1
ATOM 1097 O O . PRO A 1 145 ? 12.083 -19.524 -14.536 1.00 92.44 145 PRO A O 1
ATOM 1100 N N . LEU A 1 146 ? 13.008 -20.664 -16.239 1.00 92.88 146 LEU A N 1
ATOM 1101 C CA . LEU A 1 146 ? 14.319 -20.779 -15.602 1.00 92.88 146 LEU A CA 1
ATOM 1102 C C . LEU A 1 146 ? 15.025 -19.422 -15.603 1.00 92.88 146 LEU A C 1
ATOM 1104 O O . LEU A 1 146 ? 15.508 -18.975 -14.562 1.00 92.88 146 LEU A O 1
ATOM 1108 N N . ALA A 1 147 ? 15.011 -18.742 -16.751 1.00 90.69 147 ALA A N 1
ATOM 1109 C CA . ALA A 1 147 ? 15.545 -17.392 -16.865 1.00 90.69 147 ALA A CA 1
ATOM 1110 C C . ALA A 1 147 ? 14.755 -16.411 -15.985 1.00 90.69 147 ALA A C 1
ATOM 1112 O O . ALA A 1 147 ? 15.367 -15.641 -15.256 1.00 90.69 147 ALA A O 1
ATOM 1113 N N . ALA A 1 148 ? 13.422 -16.495 -15.964 1.00 92.19 148 ALA A N 1
ATOM 1114 C CA . ALA A 1 148 ? 12.549 -15.664 -15.131 1.00 92.19 148 ALA A CA 1
ATOM 1115 C C . ALA A 1 148 ? 12.880 -15.752 -13.641 1.00 92.19 148 ALA A C 1
ATOM 1117 O O . ALA A 1 148 ? 12.857 -14.748 -12.940 1.00 92.19 148 ALA A O 1
ATOM 1118 N N . THR A 1 149 ? 13.223 -16.945 -13.156 1.00 92.88 149 THR A N 1
ATOM 1119 C CA . THR A 1 149 ? 13.591 -17.145 -11.750 1.00 92.88 149 THR A CA 1
ATOM 1120 C C . THR A 1 149 ? 14.922 -16.468 -11.419 1.00 92.88 149 THR A C 1
ATOM 1122 O O . THR A 1 149 ? 15.043 -15.840 -10.370 1.00 92.88 149 THR A O 1
ATOM 1125 N N . GLY A 1 150 ? 15.898 -16.522 -12.334 1.00 91.75 150 GLY A N 1
ATOM 1126 C CA . GLY A 1 150 ? 17.123 -15.724 -12.223 1.00 91.75 150 GLY A CA 1
ATOM 1127 C C . GLY A 1 150 ? 16.830 -14.222 -12.270 1.00 91.75 150 GLY A C 1
ATOM 1128 O O . GLY A 1 150 ? 17.282 -13.489 -11.391 1.00 91.75 150 GLY A O 1
ATOM 1129 N N . ARG A 1 151 ? 15.984 -13.799 -13.224 1.00 89.75 151 ARG A N 1
ATOM 1130 C CA . ARG A 1 151 ? 15.574 -12.401 -13.423 1.00 89.75 151 ARG A CA 1
ATOM 1131 C C . ARG A 1 151 ? 14.835 -11.808 -12.234 1.00 89.75 151 ARG A C 1
ATOM 1133 O O . ARG A 1 151 ? 15.055 -10.654 -11.885 1.00 89.75 151 ARG A O 1
ATOM 1140 N N . LEU A 1 152 ? 13.990 -12.596 -11.574 1.00 92.94 152 LEU A N 1
ATOM 1141 C CA . LEU A 1 152 ? 13.326 -12.201 -10.335 1.00 92.94 152 LEU A CA 1
ATOM 1142 C C . LEU A 1 152 ? 14.352 -11.747 -9.294 1.00 92.94 152 LEU A C 1
ATOM 1144 O O . LEU A 1 152 ? 14.155 -10.726 -8.641 1.00 92.94 152 LEU A O 1
ATOM 1148 N N . ILE A 1 153 ? 15.450 -12.489 -9.148 1.00 91.44 153 ILE A N 1
ATOM 1149 C CA . ILE A 1 153 ? 16.459 -12.204 -8.131 1.00 91.44 153 ILE A CA 1
ATOM 1150 C C . ILE A 1 153 ? 17.340 -11.028 -8.559 1.00 91.44 153 ILE A C 1
ATOM 1152 O O . ILE A 1 153 ? 17.465 -10.068 -7.801 1.00 91.44 153 ILE A O 1
ATOM 1156 N N . ASP A 1 154 ? 17.944 -11.084 -9.747 1.00 90.25 154 ASP A N 1
ATOM 1157 C CA . ASP A 1 154 ? 18.972 -10.122 -10.165 1.00 90.25 154 ASP A CA 1
ATOM 1158 C C . ASP A 1 154 ? 18.417 -8.761 -10.622 1.00 90.25 154 ASP A C 1
ATOM 1160 O O . ASP A 1 154 ? 19.077 -7.744 -10.414 1.00 90.25 154 ASP A O 1
ATOM 1164 N N . ARG A 1 155 ? 17.213 -8.718 -11.208 1.00 87.75 155 ARG A N 1
ATOM 1165 C CA . ARG A 1 155 ? 16.627 -7.509 -11.809 1.00 87.75 155 ARG A CA 1
ATOM 1166 C C . ARG A 1 155 ? 15.593 -6.849 -10.912 1.00 87.75 155 ARG A C 1
ATOM 1168 O O . ARG A 1 155 ? 15.401 -5.645 -11.032 1.00 87.75 155 ARG A O 1
ATOM 1175 N N . PHE A 1 156 ? 14.947 -7.607 -10.026 1.00 89.88 156 PHE A N 1
ATOM 1176 C CA . PHE A 1 156 ? 13.890 -7.077 -9.162 1.00 89.88 156 PHE A CA 1
ATOM 1177 C C . PHE A 1 156 ? 14.279 -7.099 -7.686 1.00 89.88 156 PHE A C 1
ATOM 1179 O O . PHE A 1 156 ? 14.392 -6.039 -7.079 1.00 89.88 156 PHE A O 1
ATOM 1186 N N . VAL A 1 157 ? 14.517 -8.276 -7.100 1.00 90.56 157 VAL A N 1
ATOM 1187 C CA . VAL A 1 157 ? 14.711 -8.401 -5.646 1.00 90.56 157 VAL A CA 1
ATOM 1188 C C . VAL A 1 157 ? 15.999 -7.725 -5.181 1.00 90.56 157 VAL A C 1
ATOM 1190 O O . VAL A 1 157 ? 15.951 -6.884 -4.290 1.00 90.56 157 VAL A O 1
ATOM 1193 N N . VAL A 1 158 ? 17.154 -8.067 -5.757 1.00 91.94 158 VAL A N 1
ATOM 1194 C CA . VAL A 1 158 ? 18.444 -7.523 -5.300 1.00 91.94 158 VAL A CA 1
ATOM 1195 C C . VAL A 1 158 ? 18.527 -6.006 -5.498 1.00 91.94 158 VAL A C 1
ATOM 1197 O O . VAL A 1 158 ? 18.855 -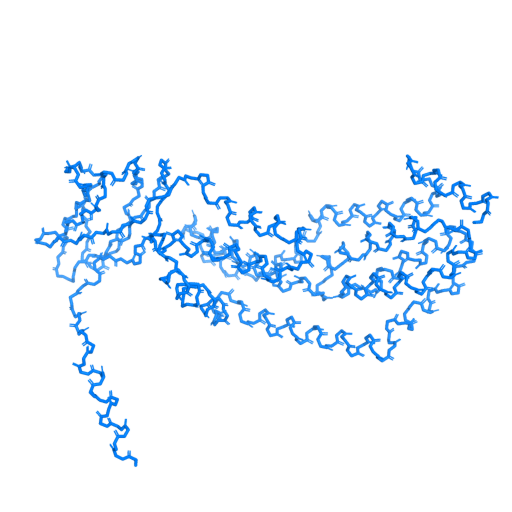5.331 -4.522 1.00 91.94 158 VAL A O 1
ATOM 1200 N N . PRO A 1 159 ? 18.196 -5.439 -6.678 1.00 90.12 159 PRO A N 1
ATOM 1201 C CA . PRO A 1 159 ? 18.231 -3.993 -6.869 1.00 90.12 159 PRO A CA 1
ATOM 1202 C C . PRO A 1 159 ? 17.269 -3.260 -5.938 1.00 90.12 159 PRO A C 1
ATOM 1204 O O . PRO A 1 159 ? 17.688 -2.304 -5.305 1.00 90.12 159 PRO A O 1
ATOM 1207 N N . ALA A 1 160 ? 16.030 -3.741 -5.769 1.00 87.44 160 ALA A N 1
ATOM 1208 C CA . ALA A 1 160 ? 15.069 -3.100 -4.869 1.00 87.44 160 ALA A CA 1
ATOM 1209 C C . ALA A 1 160 ? 15.535 -3.114 -3.403 1.00 87.44 160 ALA A C 1
ATOM 1211 O O . ALA A 1 160 ? 15.349 -2.138 -2.682 1.00 87.44 160 ALA A O 1
ATOM 1212 N N . LEU A 1 161 ? 16.174 -4.200 -2.953 1.00 87.88 161 LEU A N 1
ATOM 1213 C CA . LEU A 1 161 ? 16.713 -4.284 -1.592 1.00 87.88 161 LEU A CA 1
ATOM 1214 C C . LEU A 1 161 ? 17.964 -3.413 -1.391 1.00 87.88 161 LEU A C 1
ATOM 1216 O O . LEU A 1 161 ? 18.211 -2.931 -0.286 1.00 87.88 161 LEU A O 1
ATOM 1220 N N . ALA A 1 162 ? 18.773 -3.249 -2.437 1.00 89.50 162 ALA A N 1
ATOM 1221 C CA . ALA A 1 162 ? 20.018 -2.487 -2.406 1.00 89.50 162 ALA A CA 1
ATOM 1222 C C . ALA A 1 162 ? 19.844 -1.013 -2.808 1.00 89.50 162 ALA A C 1
ATOM 1224 O O . ALA A 1 162 ? 20.830 -0.277 -2.848 1.00 89.50 162 ALA A O 1
ATOM 1225 N N . ASP A 1 163 ? 18.620 -0.580 -3.108 1.00 84.94 163 ASP A N 1
ATOM 1226 C CA . ASP A 1 163 ? 18.341 0.757 -3.611 1.00 84.94 163 ASP A CA 1
ATOM 1227 C C . ASP A 1 163 ? 18.418 1.808 -2.494 1.00 84.94 163 ASP A C 1
ATOM 1229 O O . ASP A 1 163 ? 17.457 2.093 -1.772 1.00 84.94 163 ASP A O 1
ATOM 1233 N N . VAL A 1 164 ? 19.623 2.356 -2.336 1.00 81.25 164 VAL A N 1
ATOM 1234 C CA . VAL A 1 164 ? 19.932 3.458 -1.419 1.00 81.25 164 VAL A CA 1
ATOM 1235 C C . VAL A 1 164 ? 19.570 4.808 -2.043 1.00 81.25 164 VAL A C 1
ATOM 1237 O O . VAL A 1 164 ? 19.242 5.744 -1.319 1.00 81.25 164 VAL A O 1
ATOM 1240 N N . GLU A 1 165 ? 19.620 4.934 -3.368 1.00 75.94 165 GLU A N 1
ATOM 1241 C CA . GLU A 1 165 ? 19.363 6.206 -4.054 1.00 75.94 165 GLU A CA 1
ATOM 1242 C C . GLU A 1 165 ? 17.864 6.520 -4.106 1.00 75.94 165 GLU A C 1
ATOM 1244 O O . GLU A 1 165 ? 17.463 7.638 -3.786 1.00 75.94 165 GLU A O 1
ATOM 1249 N N . GLY A 1 166 ? 17.030 5.523 -4.411 1.00 73.06 166 GLY A N 1
ATOM 1250 C CA . GLY A 1 166 ? 15.568 5.617 -4.384 1.00 73.06 166 GLY A CA 1
ATOM 1251 C C . GLY A 1 166 ? 14.957 5.541 -2.982 1.00 73.06 166 GLY A C 1
ATOM 1252 O O . GLY A 1 166 ? 13.775 5.829 -2.806 1.00 73.06 166 GLY A O 1
ATOM 1253 N N . GLY A 1 167 ? 15.754 5.221 -1.956 1.00 75.69 167 GLY A N 1
ATOM 1254 C CA . GLY A 1 167 ? 15.341 5.282 -0.550 1.00 75.69 167 GLY A CA 1
ATOM 1255 C C . GLY A 1 167 ? 14.753 3.987 0.019 1.00 75.69 167 GLY A C 1
ATOM 1256 O O . GLY A 1 167 ? 14.476 3.927 1.223 1.00 75.69 167 GLY A O 1
ATOM 1257 N N . HIS A 1 168 ? 14.590 2.937 -0.794 1.00 83.56 168 HIS A N 1
ATOM 1258 C CA . HIS A 1 168 ? 14.026 1.657 -0.356 1.00 83.56 168 HIS A CA 1
ATOM 1259 C C . HIS A 1 168 ? 14.825 1.032 0.794 1.00 83.56 168 HIS A C 1
ATOM 1261 O O . HIS A 1 168 ? 14.240 0.578 1.783 1.00 83.56 168 HIS A O 1
ATOM 1267 N N . ALA A 1 169 ? 16.158 1.056 0.720 1.00 86.25 169 ALA A N 1
ATOM 1268 C CA . ALA A 1 169 ? 17.019 0.504 1.765 1.00 86.25 169 ALA A CA 1
ATOM 1269 C C . ALA A 1 169 ? 16.836 1.228 3.113 1.00 86.25 169 ALA A C 1
ATOM 1271 O O . ALA A 1 169 ? 16.714 0.590 4.164 1.00 86.25 169 ALA A O 1
ATOM 1272 N N . GLN A 1 170 ? 16.766 2.560 3.090 1.00 82.94 170 GLN A N 1
ATOM 1273 C CA . GLN A 1 170 ? 16.541 3.396 4.269 1.00 82.94 170 GLN A CA 1
ATOM 1274 C C . GLN A 1 170 ? 15.172 3.112 4.884 1.00 82.94 170 GLN A C 1
ATOM 1276 O O . GLN A 1 170 ? 15.069 2.985 6.105 1.00 82.94 170 GLN A O 1
ATOM 1281 N N . ILE A 1 171 ? 14.140 2.972 4.050 1.00 80.19 171 ILE A N 1
ATOM 1282 C CA . ILE A 1 171 ? 12.779 2.665 4.494 1.00 80.19 171 ILE A CA 1
ATOM 1283 C C . ILE A 1 171 ? 12.720 1.287 5.146 1.00 80.19 171 ILE A C 1
ATOM 1285 O O . ILE A 1 171 ? 12.156 1.165 6.227 1.00 80.19 171 ILE A O 1
ATOM 1289 N N . MET A 1 172 ? 13.352 0.263 4.570 1.00 84.38 172 MET A N 1
ATOM 1290 C CA . MET A 1 172 ? 13.395 -1.065 5.191 1.00 84.38 172 MET A CA 1
ATOM 1291 C C . MET A 1 172 ? 14.045 -1.039 6.576 1.00 84.38 172 MET A C 1
ATOM 1293 O O . MET A 1 172 ? 13.506 -1.615 7.523 1.00 84.38 172 MET A O 1
ATOM 1297 N N . VAL A 1 173 ? 15.188 -0.356 6.715 1.00 87.38 173 VAL A N 1
ATOM 1298 C CA . VAL A 1 173 ? 15.869 -0.206 8.010 1.00 87.38 173 VAL A CA 1
ATOM 1299 C C . VAL A 1 173 ? 14.988 0.562 8.992 1.00 87.38 173 VAL A C 1
ATOM 1301 O O . VAL A 1 173 ? 14.828 0.134 10.136 1.00 87.38 173 VAL A O 1
ATOM 1304 N N . PHE A 1 174 ? 14.381 1.663 8.554 1.00 82.56 174 PHE A N 1
ATOM 1305 C CA . PHE A 1 174 ? 13.466 2.457 9.366 1.00 82.56 174 PHE A CA 1
ATOM 1306 C C . PHE A 1 174 ? 12.263 1.632 9.840 1.00 82.56 174 PHE A C 1
ATOM 1308 O O . PHE A 1 174 ? 12.002 1.585 11.041 1.00 82.56 174 PHE A O 1
ATOM 1315 N N . SER A 1 175 ? 11.581 0.923 8.939 1.00 81.31 175 SER A N 1
ATOM 1316 C CA . SER A 1 175 ? 10.434 0.069 9.256 1.00 81.31 175 SER A CA 1
ATOM 1317 C C . SER A 1 175 ? 10.812 -1.068 10.206 1.00 81.31 175 SER A C 1
ATOM 1319 O O . SER A 1 175 ? 10.057 -1.357 11.135 1.00 81.31 175 SER A O 1
ATOM 1321 N N . LEU A 1 176 ? 11.995 -1.676 10.045 1.00 86.94 176 LEU A N 1
ATOM 1322 C CA . LEU A 1 176 ? 12.495 -2.706 10.960 1.00 86.94 176 LEU A CA 1
ATOM 1323 C C . LEU A 1 176 ? 12.744 -2.146 12.369 1.00 86.94 176 LEU A C 1
ATOM 1325 O O . LEU A 1 176 ? 12.341 -2.760 13.360 1.00 86.94 176 LEU A O 1
ATOM 1329 N N . LEU A 1 177 ? 13.391 -0.981 12.473 1.00 88.00 177 LEU A N 1
ATOM 1330 C CA . LEU A 1 177 ? 13.666 -0.325 13.755 1.00 88.00 177 LEU A CA 1
ATOM 1331 C C . LEU A 1 177 ? 12.381 0.147 14.439 1.00 88.00 177 LEU A C 1
ATOM 1333 O O . LEU A 1 177 ? 12.211 -0.068 15.641 1.00 88.00 177 LEU A O 1
ATOM 1337 N N . LEU A 1 178 ? 11.465 0.749 13.678 1.00 82.69 178 LEU A N 1
ATOM 1338 C CA . LEU A 1 178 ? 10.176 1.211 14.177 1.00 82.69 178 LEU A CA 1
ATOM 1339 C C . LEU A 1 178 ? 9.326 0.030 14.655 1.00 82.69 178 LEU A C 1
ATOM 1341 O O . LEU A 1 178 ? 8.842 0.054 15.785 1.00 82.69 178 LEU A O 1
ATOM 1345 N N . GLY A 1 179 ? 9.224 -1.038 13.859 1.00 81.75 179 GLY A N 1
ATOM 1346 C CA . GLY A 1 179 ? 8.551 -2.277 14.251 1.00 81.75 179 GLY A CA 1
ATOM 1347 C C . GLY A 1 179 ? 9.173 -2.914 15.499 1.00 81.75 179 GLY A C 1
ATOM 1348 O O . GLY A 1 179 ? 8.454 -3.347 16.400 1.00 81.75 179 GLY A O 1
ATOM 1349 N N . GLY A 1 180 ? 10.506 -2.904 15.616 1.00 87.06 180 GLY A N 1
ATOM 1350 C CA . GLY A 1 180 ? 11.219 -3.365 16.811 1.00 87.06 180 GLY A CA 1
ATOM 1351 C C . GLY A 1 180 ? 10.887 -2.546 18.064 1.00 87.06 180 GLY A C 1
ATOM 1352 O O . GLY A 1 180 ? 10.565 -3.114 19.110 1.00 87.06 180 GLY A O 1
ATOM 1353 N N . MET A 1 181 ? 10.906 -1.215 17.958 1.00 86.12 181 MET A N 1
ATOM 1354 C CA . MET A 1 181 ? 10.505 -0.305 19.037 1.00 86.12 181 MET A CA 1
ATOM 1355 C C . MET A 1 181 ? 9.052 -0.552 19.460 1.00 86.12 181 MET A C 1
ATOM 1357 O O . MET A 1 181 ? 8.772 -0.713 20.649 1.00 86.12 181 MET A O 1
ATOM 1361 N N . VAL A 1 182 ? 8.140 -0.636 18.491 1.00 78.81 182 VAL A N 1
ATOM 1362 C CA . VAL A 1 182 ? 6.721 -0.931 18.715 1.00 78.81 182 VAL A CA 1
ATOM 1363 C C . VAL A 1 182 ? 6.541 -2.273 19.428 1.00 78.81 182 VAL A C 1
ATOM 1365 O O . VAL A 1 182 ? 5.816 -2.348 20.423 1.00 78.81 182 VAL A O 1
ATOM 1368 N N . GLY A 1 183 ? 7.253 -3.314 18.995 1.00 82.44 183 GLY A N 1
ATOM 1369 C CA . GLY A 1 183 ? 7.227 -4.630 19.632 1.00 82.44 183 GLY A CA 1
ATOM 1370 C C . GLY A 1 183 ? 7.683 -4.595 21.094 1.00 82.44 183 GLY A C 1
ATOM 1371 O O . GLY A 1 183 ? 7.057 -5.225 21.951 1.00 82.44 183 GLY A O 1
ATOM 1372 N N . ILE A 1 184 ? 8.727 -3.821 21.412 1.00 88.19 184 ILE A N 1
ATOM 1373 C CA . ILE A 1 184 ? 9.202 -3.623 22.792 1.00 88.19 184 ILE A CA 1
ATOM 1374 C C . ILE A 1 184 ? 8.140 -2.907 23.636 1.00 88.19 184 ILE A C 1
ATOM 1376 O O . ILE A 1 184 ? 7.840 -3.355 24.744 1.00 88.19 184 ILE A O 1
ATOM 1380 N N . ILE A 1 185 ? 7.541 -1.828 23.123 1.00 84.00 185 ILE A N 1
ATOM 1381 C CA . ILE A 1 185 ? 6.492 -1.069 23.826 1.00 84.00 185 ILE A CA 1
ATOM 1382 C C . ILE A 1 185 ? 5.280 -1.963 24.106 1.00 84.00 185 ILE A C 1
ATOM 1384 O O . ILE A 1 185 ? 4.770 -1.980 25.231 1.00 84.00 185 ILE A O 1
ATOM 1388 N N . ALA A 1 186 ? 4.850 -2.734 23.106 1.00 78.94 186 ALA A N 1
ATOM 1389 C CA . ALA A 1 186 ? 3.730 -3.653 23.235 1.00 78.94 186 ALA A CA 1
ATOM 1390 C C . ALA A 1 186 ? 4.012 -4.751 24.272 1.00 78.94 186 ALA A C 1
ATOM 1392 O O . ALA A 1 186 ? 3.169 -5.028 25.125 1.00 78.94 186 ALA A O 1
ATOM 1393 N N . ARG A 1 187 ? 5.217 -5.336 24.257 1.00 84.44 187 ARG A N 1
ATOM 1394 C CA . ARG A 1 187 ? 5.603 -6.411 25.184 1.00 84.44 187 ARG A CA 1
ATOM 1395 C C . ARG A 1 187 ? 5.821 -5.933 26.620 1.00 84.44 187 ARG A C 1
ATOM 1397 O O . ARG A 1 187 ? 5.523 -6.679 27.547 1.00 84.44 187 ARG A O 1
ATOM 1404 N N . ASN A 1 188 ? 6.291 -4.701 26.809 1.00 88.38 188 ASN A N 1
ATOM 1405 C CA . ASN A 1 188 ? 6.433 -4.079 28.130 1.00 88.38 188 ASN A CA 1
ATOM 1406 C C . ASN A 1 188 ? 5.092 -3.626 28.734 1.00 88.38 188 ASN A C 1
ATOM 1408 O O . ASN A 1 188 ? 5.072 -3.089 29.838 1.00 88.38 188 ASN A O 1
ATOM 1412 N N . GLY A 1 189 ? 3.973 -3.814 28.024 1.00 85.25 189 GLY A N 1
ATOM 1413 C CA . GLY A 1 189 ? 2.647 -3.422 28.496 1.00 85.25 189 GLY A CA 1
ATOM 1414 C C . GLY A 1 189 ? 2.363 -1.924 28.386 1.00 85.25 189 GLY A C 1
ATOM 1415 O O . GLY A 1 189 ? 1.354 -1.470 28.917 1.00 85.25 189 GLY A O 1
ATOM 1416 N N . GLY A 1 190 ? 3.198 -1.147 27.684 1.00 84.38 190 GLY A N 1
ATOM 1417 C CA . GLY A 1 190 ? 2.981 0.295 27.515 1.00 84.38 190 GLY A CA 1
ATOM 1418 C C . GLY A 1 190 ? 1.660 0.596 26.805 1.00 84.38 190 GLY A C 1
ATOM 1419 O O . GLY A 1 190 ? 0.880 1.434 27.246 1.00 84.38 190 GLY A O 1
ATOM 1420 N N . THR A 1 191 ? 1.360 -0.167 25.757 1.00 80.31 191 THR A N 1
ATOM 1421 C CA . THR A 1 191 ? 0.079 -0.134 25.036 1.00 80.31 191 THR A CA 1
ATOM 1422 C C . THR A 1 191 ? -1.112 -0.522 25.901 1.00 80.31 191 THR A C 1
ATOM 1424 O O . THR A 1 191 ? -2.151 0.129 25.838 1.00 80.31 191 THR A O 1
ATOM 1427 N N . MET A 1 192 ? -0.963 -1.557 26.731 1.00 80.00 192 MET A N 1
ATOM 1428 C CA . MET A 1 192 ? -2.000 -1.980 27.671 1.00 80.00 192 MET A CA 1
ATOM 1429 C C . MET A 1 192 ? -2.282 -0.875 28.692 1.00 80.00 192 MET A C 1
ATOM 1431 O O . MET A 1 192 ? -3.438 -0.516 28.892 1.00 80.00 192 MET A O 1
ATOM 1435 N N . GLY A 1 193 ? -1.232 -0.262 29.248 1.00 85.00 193 GLY A N 1
ATOM 1436 C CA . GLY A 1 193 ? -1.346 0.871 30.166 1.00 85.00 193 GLY A CA 1
ATOM 1437 C C . GLY A 1 193 ? -2.082 2.062 29.548 1.00 85.00 193 GLY A C 1
ATOM 1438 O O . GLY A 1 193 ? -2.912 2.682 30.209 1.00 85.00 193 GLY A O 1
ATOM 1439 N N . VAL A 1 194 ? -1.858 2.348 28.260 1.00 82.88 194 VAL A N 1
ATOM 1440 C CA . VAL A 1 194 ? -2.615 3.380 27.530 1.00 82.88 194 VAL A CA 1
ATOM 1441 C C . VAL A 1 194 ? -4.112 3.068 27.499 1.00 82.88 194 VAL A C 1
ATOM 1443 O O . VAL A 1 194 ? -4.918 3.944 27.809 1.00 82.88 194 VAL A O 1
ATOM 1446 N N . VAL A 1 195 ? -4.508 1.828 27.205 1.00 78.69 195 VAL A N 1
ATOM 1447 C CA . VAL A 1 195 ? -5.932 1.444 27.206 1.00 78.69 195 VAL A CA 1
ATOM 1448 C C . VAL A 1 195 ? -6.519 1.439 28.625 1.00 78.69 195 VAL A C 1
ATOM 1450 O O . VAL A 1 195 ? -7.651 1.889 28.841 1.00 78.69 195 VAL A O 1
ATOM 1453 N N . GLU A 1 196 ? -5.754 0.993 29.620 1.00 82.56 196 GLU A N 1
ATOM 1454 C CA . GLU A 1 196 ? -6.151 1.024 31.031 1.00 82.56 196 GLU A CA 1
ATOM 1455 C C . GLU A 1 196 ? -6.373 2.454 31.541 1.00 82.56 196 GLU A C 1
ATOM 1457 O O . GLU A 1 196 ? -7.286 2.671 32.335 1.00 82.56 196 GLU A O 1
ATOM 1462 N N . MET A 1 197 ? -5.638 3.453 31.038 1.00 85.12 197 MET A N 1
ATOM 1463 C CA . MET A 1 197 ? -5.879 4.865 31.371 1.00 85.12 197 MET A CA 1
ATOM 1464 C C . MET A 1 197 ? -7.230 5.380 30.857 1.00 85.12 197 MET A C 1
ATOM 1466 O O . MET A 1 197 ? -7.854 6.226 31.502 1.00 85.12 197 MET A O 1
ATOM 1470 N N . VAL A 1 198 ? -7.711 4.877 29.717 1.00 82.81 198 VAL A N 1
ATOM 1471 C CA . VAL A 1 198 ? -8.979 5.325 29.113 1.00 82.81 198 VAL A CA 1
ATOM 1472 C C . VAL A 1 198 ? -10.181 4.529 29.654 1.00 82.81 198 VAL A C 1
ATOM 1474 O O . VAL A 1 198 ? -11.308 5.029 29.721 1.00 82.81 198 VAL A O 1
ATOM 1477 N N . THR A 1 199 ? -9.948 3.308 30.136 1.00 80.25 199 THR A N 1
ATOM 1478 C CA . THR A 1 199 ? -10.977 2.391 30.659 1.00 80.25 199 THR A CA 1
ATOM 1479 C C . THR A 1 199 ? -11.873 2.987 31.770 1.00 80.25 199 THR A C 1
ATOM 1481 O O . THR A 1 199 ? -13.095 2.823 31.692 1.00 80.25 199 THR A O 1
ATOM 1484 N N . PRO A 1 200 ? -11.370 3.733 32.778 1.00 87.31 200 PRO A N 1
ATOM 1485 C CA . PRO A 1 200 ? -12.195 4.349 33.826 1.00 87.31 200 PRO A CA 1
ATOM 1486 C C . PRO A 1 200 ? -13.256 5.338 33.320 1.00 87.31 200 PRO A C 1
ATOM 1488 O O . PRO A 1 200 ? -14.232 5.630 34.031 1.00 87.31 200 PRO A O 1
ATOM 1491 N N . PHE A 1 201 ? -13.088 5.864 32.102 1.00 87.50 201 PHE A N 1
ATOM 1492 C CA . PHE A 1 201 ? -14.059 6.754 31.472 1.00 87.50 201 PHE A CA 1
ATOM 1493 C C . PHE A 1 201 ? -15.247 5.994 30.869 1.00 87.50 201 PHE A C 1
ATOM 1495 O O . PHE A 1 201 ? -16.308 6.600 30.703 1.00 87.50 201 PHE A O 1
ATOM 1502 N N . ALA A 1 202 ? -15.126 4.687 30.619 1.00 91.12 202 ALA A N 1
ATOM 1503 C CA . ALA A 1 202 ? -16.149 3.825 30.027 1.00 91.12 202 ALA A CA 1
ATOM 1504 C C . ALA A 1 202 ? -17.230 3.413 31.053 1.00 91.12 202 ALA A C 1
ATOM 1506 O O . ALA A 1 202 ? -17.297 2.273 31.516 1.00 91.12 202 ALA A O 1
ATOM 1507 N N . ARG A 1 203 ? -18.081 4.373 31.444 1.00 91.19 203 ARG A N 1
ATOM 1508 C CA . AR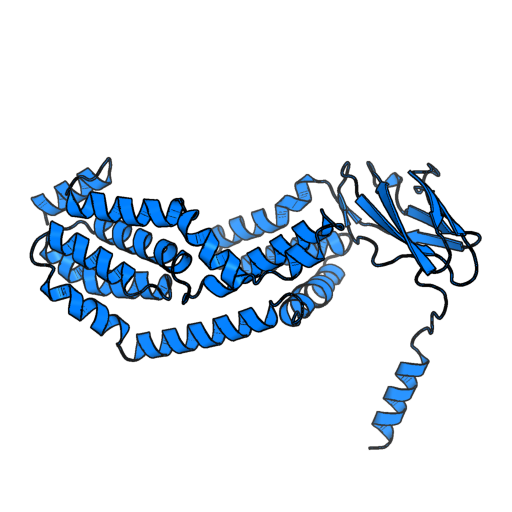G A 1 203 ? -19.147 4.182 32.456 1.00 91.19 203 ARG A CA 1
ATOM 1509 C C . ARG A 1 203 ? -20.552 3.968 31.883 1.00 91.19 203 ARG A C 1
ATOM 1511 O O . ARG A 1 203 ? -21.455 3.585 32.614 1.00 91.19 203 ARG A O 1
ATOM 1518 N N . SER A 1 204 ? -20.749 4.250 30.602 1.00 93.69 204 SER A N 1
ATOM 1519 C CA . SER A 1 204 ? -22.012 4.070 29.873 1.00 93.69 204 SER A CA 1
ATOM 1520 C C . SER A 1 204 ? -21.709 3.626 28.445 1.00 93.69 204 SER A C 1
ATOM 1522 O O . SER A 1 204 ? -20.581 3.824 28.002 1.00 93.69 204 SER A O 1
ATOM 1524 N N . ALA A 1 205 ? -22.684 3.076 27.714 1.00 92.12 205 ALA A N 1
ATOM 1525 C CA . ALA A 1 205 ? -22.485 2.612 26.334 1.00 92.12 205 ALA A CA 1
ATOM 1526 C C . ALA A 1 205 ? -21.822 3.683 25.443 1.00 92.12 205 ALA A C 1
ATOM 1528 O O . ALA A 1 205 ? -20.758 3.451 24.873 1.00 92.12 205 ALA A O 1
ATOM 1529 N N . ARG A 1 206 ? -22.359 4.911 25.433 1.00 94.88 206 ARG A N 1
ATOM 1530 C CA . ARG A 1 206 ? -21.760 6.053 24.722 1.00 94.88 206 ARG A CA 1
ATOM 1531 C C . ARG A 1 206 ? -20.309 6.308 25.127 1.00 94.88 206 ARG A C 1
ATOM 1533 O O . ARG A 1 206 ? -19.427 6.427 24.282 1.00 94.88 206 ARG A O 1
ATOM 1540 N N . ARG A 1 207 ? -20.045 6.385 26.435 1.00 94.88 207 ARG A N 1
ATOM 1541 C CA . ARG A 1 207 ? -18.692 6.641 26.949 1.00 94.88 207 ARG A CA 1
ATOM 1542 C C . ARG A 1 207 ? -17.741 5.478 26.669 1.00 94.88 207 ARG A C 1
ATOM 1544 O O . ARG A 1 207 ? -16.559 5.723 26.496 1.00 94.88 207 ARG A O 1
ATOM 1551 N N . GLY A 1 208 ? -18.248 4.248 26.613 1.00 94.56 208 GLY A N 1
ATOM 1552 C CA . GLY A 1 208 ? -17.503 3.061 26.208 1.00 94.56 208 GLY A CA 1
ATOM 1553 C C . GLY A 1 208 ? -17.071 3.144 24.752 1.00 94.56 208 GLY A C 1
ATOM 1554 O O . GLY A 1 208 ? -15.890 2.990 24.480 1.00 94.56 208 GLY A O 1
ATOM 1555 N N . LYS A 1 209 ? -17.982 3.502 23.837 1.00 95.56 209 LYS A N 1
ATOM 1556 C CA . LYS A 1 209 ? -17.656 3.704 22.415 1.00 95.56 209 LYS A CA 1
ATOM 1557 C C . LYS A 1 209 ? -16.610 4.804 22.210 1.00 95.56 209 LYS A C 1
ATOM 1559 O O . LYS A 1 209 ? -15.635 4.596 21.496 1.00 95.56 209 LYS A O 1
ATOM 1564 N N . ILE A 1 210 ? -16.767 5.941 22.894 1.00 95.75 210 ILE A N 1
ATOM 1565 C CA . ILE A 1 210 ? -15.792 7.046 22.849 1.00 95.75 210 ILE A CA 1
ATOM 1566 C C . ILE A 1 210 ? -14.444 6.625 23.453 1.00 95.75 210 ILE A C 1
ATOM 1568 O O . ILE A 1 210 ? -13.404 6.965 22.902 1.00 95.75 210 ILE A O 1
ATOM 1572 N N . ALA A 1 211 ? -14.447 5.874 24.559 1.00 94.62 211 ALA A N 1
ATOM 1573 C CA . ALA A 1 211 ? -13.227 5.350 25.171 1.00 94.62 211 ALA A CA 1
ATOM 1574 C C . ALA A 1 211 ? -12.492 4.380 24.234 1.00 94.62 211 ALA A C 1
ATOM 1576 O O . ALA A 1 211 ? -11.281 4.498 24.085 1.00 94.62 211 ALA A O 1
ATOM 1577 N N . THR A 1 212 ? -13.212 3.475 23.563 1.00 94.75 212 THR A N 1
ATOM 1578 C CA . THR A 1 212 ? -12.636 2.574 22.554 1.00 94.75 212 THR A CA 1
ATOM 1579 C C . THR A 1 212 ? -12.038 3.366 21.396 1.00 94.75 212 THR A C 1
ATOM 1581 O O . THR A 1 212 ? -10.909 3.104 21.000 1.00 94.75 212 THR A O 1
ATOM 1584 N N . TRP A 1 213 ? -12.763 4.364 20.885 1.00 95.94 213 TRP A N 1
ATOM 1585 C CA . TRP A 1 213 ? -12.277 5.228 19.809 1.00 95.94 213 TRP A CA 1
ATOM 1586 C C . TRP A 1 213 ? -11.004 5.985 20.214 1.00 95.94 213 TRP A C 1
ATOM 1588 O O . TRP A 1 213 ? -10.022 5.982 19.479 1.00 95.94 213 TRP A O 1
ATOM 1598 N N . ALA A 1 214 ? -10.979 6.570 21.415 1.00 94.44 214 ALA A N 1
ATOM 1599 C CA . ALA A 1 214 ? -9.811 7.278 21.934 1.00 94.44 214 ALA A CA 1
ATOM 1600 C C . ALA A 1 214 ? -8.619 6.339 22.188 1.00 94.44 214 ALA A C 1
ATOM 1602 O O . ALA A 1 214 ? -7.480 6.721 21.935 1.00 94.44 214 ALA A O 1
ATOM 1603 N N . ALA A 1 215 ? -8.871 5.112 22.653 1.00 92.56 215 ALA A N 1
ATOM 1604 C CA . ALA A 1 215 ? -7.841 4.086 22.786 1.00 92.56 215 ALA A CA 1
ATOM 1605 C C . ALA A 1 215 ? -7.237 3.720 21.420 1.00 92.56 215 ALA A C 1
ATOM 1607 O O . ALA A 1 215 ? -6.017 3.633 21.310 1.00 92.56 215 ALA A O 1
ATOM 1608 N N . GLY A 1 216 ? -8.066 3.597 20.379 1.00 92.81 216 GLY A N 1
ATOM 1609 C CA . GLY A 1 216 ? -7.611 3.416 19.000 1.00 92.81 216 GLY A CA 1
ATOM 1610 C C . GLY A 1 216 ? -6.734 4.571 18.516 1.00 92.81 216 GLY A C 1
ATOM 1611 O O . GLY A 1 216 ? -5.636 4.342 18.025 1.00 92.81 216 GLY A O 1
ATOM 1612 N N . LEU A 1 217 ? -7.138 5.823 18.750 1.00 93.31 217 LEU A N 1
ATOM 1613 C CA . LEU A 1 217 ? -6.291 6.978 18.420 1.00 93.31 217 LEU A CA 1
ATOM 1614 C C . LEU A 1 217 ? -4.945 6.976 19.159 1.00 93.31 217 LEU A C 1
ATOM 1616 O O . LEU A 1 217 ? -3.943 7.451 18.631 1.00 93.31 217 LEU A O 1
ATOM 1620 N N . ALA A 1 218 ? -4.918 6.482 20.397 1.00 90.25 218 ALA A N 1
ATOM 1621 C CA . ALA A 1 218 ? -3.714 6.482 21.217 1.00 90.25 218 ALA A CA 1
ATOM 1622 C C . ALA A 1 218 ? -2.691 5.414 20.781 1.00 90.25 218 ALA A C 1
ATOM 1624 O O . ALA A 1 218 ? -1.495 5.588 21.015 1.00 90.25 218 ALA A O 1
ATOM 1625 N N . ILE A 1 219 ? -3.136 4.340 20.121 1.00 88.31 219 ILE A N 1
ATOM 1626 C CA . ILE A 1 219 ? -2.278 3.301 19.526 1.00 88.31 219 ILE A CA 1
ATOM 1627 C C . ILE A 1 219 ? -2.114 3.581 18.022 1.00 88.31 219 ILE A C 1
ATOM 1629 O O . ILE A 1 219 ? -2.460 2.777 17.164 1.00 88.31 219 ILE A O 1
ATOM 1633 N N . PHE A 1 220 ? -1.602 4.768 17.694 1.00 86.75 220 PHE A N 1
ATOM 1634 C CA . PHE A 1 220 ? -1.487 5.252 16.312 1.00 86.75 220 PHE A CA 1
ATOM 1635 C C . PHE A 1 220 ? -0.357 4.612 15.498 1.00 86.75 220 PHE A C 1
ATOM 1637 O O . PHE A 1 220 ? -0.325 4.733 14.279 1.00 86.75 220 PHE A O 1
ATOM 1644 N N . PHE A 1 221 ? 0.621 4.009 16.167 1.00 84.31 221 PHE A N 1
ATOM 1645 C CA . PHE A 1 221 ? 1.889 3.660 15.533 1.00 84.31 221 PHE A CA 1
ATOM 1646 C C . PHE A 1 221 ? 1.826 2.365 14.710 1.00 84.31 221 PHE A C 1
ATOM 1648 O O . PHE A 1 221 ? 2.697 2.168 13.871 1.00 84.31 221 PHE A O 1
ATOM 1655 N N . ASP A 1 222 ? 0.855 1.479 14.955 1.00 86.94 222 ASP A N 1
ATOM 1656 C CA . ASP A 1 222 ? 0.711 0.197 14.252 1.00 86.94 222 ASP A CA 1
ATOM 1657 C C . ASP A 1 222 ? -0.737 -0.308 14.312 1.00 86.94 222 ASP A C 1
ATOM 1659 O O . ASP A 1 222 ? -1.342 -0.375 15.386 1.00 86.94 222 ASP A O 1
ATOM 1663 N N . ASP A 1 223 ? -1.291 -0.676 13.160 1.00 88.56 223 ASP A N 1
ATOM 1664 C CA . ASP A 1 223 ? -2.687 -1.088 12.989 1.00 88.56 223 ASP A CA 1
ATOM 1665 C C . ASP A 1 223 ? -2.976 -2.500 13.533 1.00 88.56 223 ASP A C 1
ATOM 1667 O O . ASP A 1 223 ? -4.045 -2.733 14.116 1.00 88.56 223 ASP A O 1
ATOM 1671 N N . TYR A 1 224 ? -2.021 -3.429 13.442 1.00 85.69 224 TYR A N 1
ATOM 1672 C CA . TYR A 1 224 ? -2.128 -4.759 14.047 1.00 85.69 224 TYR A CA 1
ATOM 1673 C C . TYR A 1 224 ? -2.126 -4.693 15.573 1.00 85.69 224 TYR A C 1
ATOM 1675 O O . TYR A 1 224 ? -2.998 -5.283 16.221 1.00 85.69 224 TYR A O 1
ATOM 1683 N N . ALA A 1 225 ? -1.173 -3.967 16.160 1.00 84.50 225 ALA A N 1
ATOM 1684 C CA . ALA A 1 225 ? -1.099 -3.744 17.598 1.00 84.50 225 ALA A CA 1
ATOM 1685 C C . ALA A 1 225 ? -2.361 -3.040 18.099 1.00 84.50 225 ALA A C 1
ATOM 1687 O O . ALA A 1 225 ? -2.940 -3.468 19.097 1.00 84.50 225 ALA A O 1
ATOM 1688 N N . ASN A 1 226 ? -2.831 -2.014 17.388 1.00 90.44 226 ASN A N 1
ATOM 1689 C CA . ASN A 1 226 ? -4.086 -1.335 17.693 1.00 90.44 226 ASN A CA 1
ATOM 1690 C C . ASN A 1 226 ? -5.258 -2.322 17.736 1.00 90.44 226 ASN A C 1
ATOM 1692 O O . ASN A 1 226 ? -5.908 -2.475 18.775 1.00 90.44 226 ASN A O 1
ATOM 1696 N N . THR A 1 227 ? -5.447 -3.087 16.661 1.00 90.06 227 THR A N 1
ATOM 1697 C CA . THR A 1 227 ? -6.571 -4.019 16.544 1.00 90.06 227 THR A CA 1
ATOM 1698 C C . THR A 1 227 ? -6.540 -5.108 17.611 1.00 90.06 227 THR A C 1
ATOM 1700 O O . THR A 1 227 ? -7.556 -5.404 18.249 1.00 90.06 227 THR A O 1
ATOM 1703 N N . LEU A 1 228 ? -5.365 -5.690 17.849 1.00 87.62 228 LEU A N 1
ATOM 1704 C CA . LEU A 1 228 ? -5.189 -6.765 18.817 1.00 87.62 228 LEU A CA 1
ATOM 1705 C C . LEU A 1 228 ? -5.379 -6.272 20.255 1.00 87.62 228 LEU A C 1
ATOM 1707 O O . LEU A 1 228 ? -6.012 -6.954 21.062 1.00 87.62 228 LEU A O 1
ATOM 1711 N N . ILE A 1 229 ? -4.825 -5.110 20.593 1.00 87.88 229 ILE A N 1
ATOM 1712 C CA . ILE A 1 229 ? -4.767 -4.627 21.974 1.00 87.88 229 ILE A CA 1
ATOM 1713 C C . ILE A 1 229 ? -6.075 -3.942 22.344 1.00 87.88 229 ILE A C 1
ATOM 1715 O O . ILE A 1 229 ? -6.719 -4.356 23.306 1.00 87.88 229 ILE A O 1
ATOM 1719 N N . VAL A 1 230 ? -6.527 -2.960 21.558 1.00 91.19 230 VAL A N 1
ATOM 1720 C CA . VAL A 1 230 ? -7.807 -2.285 21.815 1.00 91.19 230 VAL A CA 1
ATOM 1721 C C . VAL A 1 230 ? -8.946 -3.295 21.735 1.00 91.19 230 VAL A C 1
ATOM 1723 O O . VAL A 1 230 ? -9.790 -3.333 22.629 1.00 91.19 230 VAL A O 1
ATOM 1726 N N . GLY A 1 231 ? -8.944 -4.169 20.725 1.00 91.62 231 GLY A N 1
ATOM 1727 C CA . GLY A 1 231 ? -9.975 -5.187 20.549 1.00 91.62 231 GLY A CA 1
ATOM 1728 C C . GLY A 1 231 ? -10.075 -6.163 21.722 1.00 91.62 231 GLY A C 1
ATOM 1729 O O . GLY A 1 231 ? -11.181 -6.430 22.193 1.00 91.62 231 GLY A O 1
ATOM 1730 N N . ASN A 1 232 ? -8.954 -6.686 22.228 1.00 89.38 232 ASN A N 1
ATOM 1731 C CA . ASN A 1 232 ? -8.982 -7.636 23.346 1.00 89.38 232 ASN A CA 1
ATOM 1732 C C . ASN A 1 232 ? -9.260 -6.959 24.692 1.00 89.38 232 ASN A C 1
ATOM 1734 O O . ASN A 1 232 ? -10.020 -7.506 25.493 1.00 89.38 232 ASN A O 1
ATOM 1738 N N . THR A 1 233 ? -8.699 -5.775 24.934 1.00 88.44 233 THR A N 1
ATOM 1739 C CA . THR A 1 233 ? -8.848 -5.070 26.213 1.00 88.44 233 THR A CA 1
ATOM 1740 C C . THR A 1 233 ? -10.221 -4.423 26.352 1.00 88.44 233 THR A C 1
ATOM 1742 O O . THR A 1 233 ? -10.832 -4.498 27.418 1.00 88.44 233 THR A O 1
ATOM 1745 N N . MET A 1 234 ? -10.761 -3.839 25.276 1.00 92.50 234 MET A N 1
ATOM 1746 C CA . MET A 1 234 ? -12.080 -3.205 25.319 1.00 92.50 234 MET A CA 1
ATOM 1747 C C . MET A 1 234 ? -13.224 -4.212 25.288 1.00 92.50 234 MET A C 1
ATOM 1749 O O . MET A 1 234 ? -14.273 -3.902 25.840 1.00 92.50 234 MET A O 1
ATOM 1753 N N . ARG A 1 235 ? -13.039 -5.423 24.745 1.00 92.94 235 ARG A N 1
ATOM 1754 C CA . ARG A 1 235 ? -14.088 -6.459 24.683 1.00 92.94 235 ARG A CA 1
ATOM 1755 C C . ARG A 1 235 ? -14.829 -6.705 26.006 1.00 92.94 235 ARG A C 1
ATOM 1757 O O . ARG A 1 235 ? -16.050 -6.561 26.013 1.00 92.94 235 ARG A O 1
ATOM 1764 N N . PRO A 1 236 ? -14.170 -7.039 27.134 1.00 91.31 236 PRO A N 1
ATOM 1765 C CA . PRO A 1 236 ? -14.884 -7.252 28.397 1.00 91.31 236 PRO A CA 1
ATOM 1766 C C . PRO A 1 236 ? -15.596 -5.984 28.900 1.00 91.31 236 PRO A C 1
ATOM 1768 O O . PRO A 1 236 ? -16.633 -6.068 29.560 1.00 91.31 236 PRO A O 1
ATOM 1771 N N . ILE A 1 237 ? -15.067 -4.800 28.579 1.00 91.56 237 ILE A N 1
ATOM 1772 C CA . ILE A 1 237 ? -15.651 -3.512 28.967 1.00 91.56 237 ILE A CA 1
ATOM 1773 C C . ILE A 1 237 ? -16.905 -3.232 28.135 1.00 91.56 237 ILE A C 1
ATOM 1775 O O . ILE A 1 237 ? -17.944 -2.882 28.695 1.00 91.56 237 ILE A O 1
ATOM 1779 N N . THR A 1 238 ? -16.829 -3.403 26.816 1.00 93.62 238 THR A N 1
ATOM 1780 C CA . THR A 1 238 ? -17.947 -3.200 25.893 1.00 93.62 238 THR A CA 1
ATOM 1781 C C . THR A 1 238 ? -19.056 -4.215 26.119 1.00 93.62 238 THR A C 1
ATOM 1783 O O . THR A 1 238 ? -20.216 -3.811 26.158 1.00 93.62 238 THR A O 1
ATOM 1786 N N . ASP A 1 239 ? -18.714 -5.481 26.385 1.00 93.69 239 ASP A N 1
ATOM 1787 C CA . ASP A 1 239 ? -19.683 -6.526 26.733 1.00 93.69 239 ASP A CA 1
ATOM 1788 C C . ASP A 1 239 ? -20.457 -6.135 28.011 1.00 93.69 239 ASP A C 1
ATOM 1790 O O . ASP A 1 239 ? -21.688 -6.163 28.041 1.00 93.69 239 ASP A O 1
ATOM 1794 N N . ARG A 1 240 ? -19.763 -5.654 29.057 1.00 92.50 240 ARG A N 1
ATOM 1795 C CA . ARG A 1 240 ? -20.407 -5.158 30.292 1.00 92.50 240 ARG A CA 1
ATOM 1796 C C . ARG A 1 240 ? -21.317 -3.951 30.043 1.00 92.50 240 ARG A C 1
ATOM 1798 O O . ARG A 1 240 ? -22.321 -3.782 30.733 1.00 92.50 240 ARG A O 1
ATOM 1805 N N . LEU A 1 241 ? -20.951 -3.094 29.093 1.00 93.81 241 LEU A N 1
ATOM 1806 C CA . LEU A 1 241 ? -21.708 -1.897 28.716 1.00 93.81 241 LEU A CA 1
ATOM 1807 C C . LEU A 1 241 ? -22.793 -2.165 27.662 1.00 93.81 241 LEU A C 1
ATOM 1809 O O . LEU A 1 241 ? -23.453 -1.209 27.253 1.00 93.81 241 LEU A O 1
ATOM 1813 N N . ARG A 1 242 ? -22.995 -3.430 27.256 1.00 94.50 242 ARG A N 1
ATOM 1814 C CA . ARG A 1 242 ? -23.960 -3.854 26.227 1.00 94.50 242 ARG A CA 1
ATOM 1815 C C . ARG A 1 242 ? -23.760 -3.159 24.877 1.00 94.50 242 ARG A C 1
ATOM 1817 O O . ARG A 1 242 ? -24.725 -2.796 24.209 1.00 94.50 242 ARG A O 1
ATOM 1824 N N . ILE A 1 243 ? -22.503 -2.947 24.498 1.00 95.75 243 ILE A N 1
ATOM 1825 C CA . ILE A 1 243 ? -22.121 -2.513 23.152 1.00 95.75 243 ILE A CA 1
ATOM 1826 C C . ILE A 1 243 ? -21.881 -3.779 22.329 1.00 95.75 243 ILE A C 1
ATOM 1828 O O . ILE A 1 243 ? -21.188 -4.690 22.784 1.00 95.75 243 ILE A O 1
ATOM 1832 N N . SER A 1 244 ? -22.446 -3.841 21.128 1.00 96.62 244 SER A N 1
ATOM 1833 C CA . SER A 1 244 ? -22.310 -4.995 20.243 1.00 96.62 244 SER A CA 1
ATOM 1834 C C . SER A 1 244 ? -20.851 -5.246 19.851 1.00 96.62 244 SER A C 1
ATOM 1836 O O . SER A 1 244 ? -20.032 -4.327 19.723 1.00 96.62 244 SER A O 1
ATOM 1838 N N . ARG A 1 245 ? -20.512 -6.517 19.626 1.00 95.44 245 ARG A N 1
ATOM 1839 C CA . ARG A 1 245 ? -19.163 -6.908 19.189 1.00 95.44 245 ARG A CA 1
ATOM 1840 C C . ARG A 1 245 ? -18.865 -6.411 17.783 1.00 95.44 245 ARG A C 1
ATOM 1842 O O . ARG A 1 245 ? -17.719 -6.091 17.488 1.00 95.44 245 ARG A O 1
ATOM 1849 N N . GLU A 1 246 ? -19.896 -6.291 16.956 1.00 96.38 246 GLU A N 1
ATOM 1850 C CA . GLU A 1 246 ? -19.844 -5.658 15.645 1.00 96.38 246 GLU A CA 1
ATOM 1851 C C . GLU A 1 246 ? -19.464 -4.181 15.762 1.00 96.38 246 GLU A C 1
ATOM 1853 O O . GLU A 1 246 ? -18.567 -3.730 15.050 1.00 96.38 246 GLU A O 1
ATOM 1858 N N . LYS A 1 247 ? -20.067 -3.436 16.701 1.00 96.44 247 LYS A N 1
ATOM 1859 C CA . LYS A 1 247 ? -19.707 -2.031 16.919 1.00 96.44 247 LYS A CA 1
ATOM 1860 C C . LYS A 1 247 ? -18.289 -1.885 17.452 1.00 96.44 247 LYS A C 1
ATOM 1862 O O . LYS A 1 247 ? -17.571 -1.002 16.992 1.00 96.44 247 LYS A O 1
ATOM 1867 N N . LEU A 1 248 ? -17.866 -2.749 18.378 1.00 96.19 248 LEU A N 1
ATOM 1868 C CA . LEU A 1 248 ? -16.474 -2.788 18.830 1.00 96.19 248 LEU A CA 1
ATOM 1869 C C . LEU A 1 248 ? -15.526 -3.024 17.647 1.00 96.19 248 LEU A C 1
ATOM 1871 O O . LEU A 1 248 ? -14.609 -2.233 17.457 1.00 96.19 248 LEU A O 1
ATOM 1875 N N . ALA A 1 249 ? -15.763 -4.069 16.850 1.00 96.12 249 ALA A N 1
ATOM 1876 C CA . ALA A 1 249 ? -14.931 -4.398 15.695 1.00 96.12 249 ALA A CA 1
ATOM 1877 C C . ALA A 1 249 ? -14.854 -3.229 14.707 1.00 96.12 249 ALA A C 1
ATOM 1879 O O . ALA A 1 249 ? -13.766 -2.870 14.276 1.00 96.12 249 ALA A O 1
ATOM 1880 N N . TYR A 1 250 ? -15.986 -2.580 14.431 1.00 95.94 250 TYR A N 1
ATOM 1881 C CA . TYR A 1 250 ? -16.048 -1.408 13.567 1.00 95.94 250 TYR A CA 1
ATOM 1882 C C . TYR A 1 250 ? -15.224 -0.224 14.094 1.00 95.94 250 TYR A C 1
ATOM 1884 O O . TYR A 1 250 ? -14.467 0.379 13.338 1.00 95.94 250 TYR A O 1
ATOM 1892 N N . VAL A 1 251 ? -15.347 0.108 15.387 1.00 96.00 251 VAL A N 1
ATOM 1893 C CA . VAL A 1 251 ? -14.579 1.206 15.998 1.00 96.00 251 VAL A CA 1
ATOM 1894 C C . VAL A 1 251 ? -13.085 0.900 15.968 1.00 96.00 251 VAL A C 1
ATOM 1896 O O . VAL A 1 251 ? -12.302 1.777 15.618 1.00 96.00 251 VAL A O 1
ATOM 1899 N N . VAL A 1 252 ? -12.694 -0.326 16.317 1.00 95.06 252 VAL A N 1
ATOM 1900 C CA . VAL A 1 252 ? -11.287 -0.742 16.324 1.00 95.06 252 VAL A CA 1
ATOM 1901 C C . VAL A 1 252 ? -10.695 -0.711 14.914 1.00 95.06 252 VAL A C 1
ATOM 1903 O O . VAL A 1 252 ? -9.684 -0.054 14.705 1.00 95.06 252 VAL A O 1
ATOM 1906 N N . ASP A 1 253 ? -11.355 -1.324 13.933 1.00 94.25 253 ASP A N 1
ATOM 1907 C CA . ASP A 1 253 ? -10.894 -1.343 12.539 1.00 94.25 253 ASP A CA 1
ATOM 1908 C C . ASP A 1 253 ? -10.753 0.075 11.964 1.00 94.25 253 ASP A C 1
ATOM 1910 O O . ASP A 1 253 ? -9.708 0.467 11.443 1.00 94.25 253 ASP A O 1
ATOM 1914 N N . SER A 1 254 ? -11.770 0.912 12.181 1.00 95.38 254 SER A N 1
ATOM 1915 C CA . SER A 1 254 ? -11.777 2.284 11.671 1.00 95.38 254 SER A CA 1
ATOM 1916 C C . SER A 1 254 ? -10.856 3.243 12.437 1.00 95.38 254 SER A C 1
ATOM 1918 O O . SER A 1 254 ? -10.737 4.403 12.048 1.00 95.38 254 SER A O 1
ATOM 1920 N N . THR A 1 255 ? -10.219 2.802 13.525 1.00 95.50 255 THR A N 1
ATOM 1921 C CA . THR A 1 255 ? -9.194 3.573 14.252 1.00 95.50 255 THR A CA 1
ATOM 1922 C C . THR A 1 255 ? -7.799 2.957 14.160 1.00 95.50 255 THR A C 1
ATOM 1924 O O . THR A 1 255 ? -6.847 3.590 14.599 1.00 95.50 255 THR A O 1
ATOM 1927 N N . ALA A 1 256 ? -7.654 1.778 13.555 1.00 92.56 256 ALA A N 1
ATOM 1928 C CA . ALA A 1 256 ? -6.367 1.140 13.322 1.00 92.56 256 ALA A CA 1
ATOM 1929 C C . ALA A 1 256 ? -5.676 1.745 12.088 1.00 92.56 256 ALA A C 1
ATOM 1931 O O . ALA A 1 256 ? -4.870 2.669 12.217 1.00 92.56 256 ALA A O 1
ATOM 1932 N N . ALA A 1 257 ? -6.041 1.292 10.884 1.00 91.31 257 ALA A N 1
ATOM 1933 C CA . ALA A 1 257 ? -5.400 1.740 9.646 1.00 91.31 257 ALA A CA 1
ATOM 1934 C C . ALA A 1 257 ? -5.556 3.256 9.382 1.00 91.31 257 ALA A C 1
ATOM 1936 O O . ALA A 1 257 ? -4.563 3.899 9.037 1.00 91.31 257 ALA A O 1
ATOM 1937 N N . PRO A 1 258 ? -6.733 3.888 9.601 1.00 94.19 258 PRO A N 1
ATOM 1938 C CA . PRO A 1 258 ? -6.887 5.329 9.388 1.00 94.19 258 PRO A CA 1
ATOM 1939 C C . PRO A 1 258 ? -5.953 6.205 10.227 1.00 94.19 258 PRO A C 1
ATOM 1941 O O . PRO A 1 258 ? -5.444 7.205 9.733 1.00 94.19 258 PRO A O 1
ATOM 1944 N N . VAL A 1 259 ? -5.714 5.854 11.492 1.00 93.94 259 VAL A N 1
ATOM 1945 C CA . VAL A 1 259 ? -4.816 6.642 12.349 1.00 93.94 259 VAL A CA 1
ATOM 1946 C C . VAL A 1 259 ? -3.366 6.418 11.941 1.00 93.94 259 VAL A C 1
ATOM 1948 O O . VAL A 1 259 ? -2.604 7.382 11.875 1.00 93.94 259 VAL A O 1
ATOM 1951 N N . ALA A 1 260 ? -3.000 5.176 11.613 1.00 90.06 260 ALA A N 1
ATOM 1952 C CA . ALA A 1 260 ? -1.654 4.848 11.167 1.00 90.06 260 ALA A CA 1
ATOM 1953 C C . ALA A 1 260 ? -1.269 5.591 9.872 1.00 90.06 260 ALA A C 1
ATOM 1955 O O . ALA A 1 260 ? -0.129 6.022 9.750 1.00 90.06 260 ALA A O 1
ATOM 1956 N N . ALA A 1 261 ? -2.214 5.835 8.960 1.00 89.88 261 ALA A N 1
ATOM 1957 C CA . ALA A 1 261 ? -1.985 6.644 7.755 1.00 89.88 261 ALA A CA 1
ATOM 1958 C C . ALA A 1 261 ? -1.863 8.163 8.023 1.00 89.88 261 ALA A C 1
ATOM 1960 O O . ALA A 1 261 ? -1.324 8.907 7.213 1.00 89.88 261 ALA A O 1
ATOM 1961 N N . LEU A 1 262 ? -2.396 8.668 9.143 1.00 91.38 262 LEU A N 1
ATOM 1962 C CA . LEU A 1 262 ? -2.396 10.109 9.445 1.00 91.38 262 LEU A CA 1
ATOM 1963 C C . LEU A 1 262 ? -1.204 10.548 10.295 1.00 91.38 262 LEU A C 1
ATOM 1965 O O . LEU A 1 262 ? -0.807 11.715 10.248 1.00 91.38 262 LEU A O 1
ATOM 1969 N N . VAL A 1 263 ? -0.681 9.658 11.139 1.00 90.31 263 VAL A N 1
ATOM 1970 C CA . VAL A 1 263 ? 0.333 10.026 12.127 1.00 90.31 263 VAL A CA 1
ATOM 1971 C C . VAL A 1 263 ? 1.739 9.817 11.555 1.00 90.31 263 VAL A C 1
ATOM 1973 O O . VAL A 1 263 ? 2.061 8.702 11.158 1.00 90.31 263 VAL A O 1
ATOM 1976 N N . PRO A 1 264 ? 2.633 10.830 11.598 1.00 84.25 264 PRO A N 1
ATOM 1977 C CA . PRO A 1 264 ? 3.981 10.739 11.014 1.00 84.25 264 PRO A CA 1
ATOM 1978 C C . PRO A 1 264 ? 4.910 9.694 11.642 1.00 84.25 264 PRO A C 1
ATOM 1980 O O . PRO A 1 264 ? 6.022 9.484 11.169 1.00 84.25 264 PRO A O 1
ATOM 1983 N N . ILE A 1 265 ? 4.495 9.093 12.755 1.00 84.12 265 ILE A N 1
ATOM 1984 C CA . ILE A 1 265 ? 5.231 8.056 13.470 1.00 84.12 265 ILE A CA 1
ATOM 1985 C C . ILE A 1 265 ? 4.348 6.810 13.457 1.00 84.12 265 ILE A C 1
ATOM 1987 O O . ILE A 1 265 ? 3.631 6.534 14.418 1.00 84.12 265 ILE A O 1
ATOM 1991 N N . SER A 1 266 ? 4.370 6.086 12.342 1.00 87.19 266 SER A N 1
ATOM 1992 C CA . SER A 1 266 ? 3.593 4.863 12.145 1.00 87.19 266 SER A CA 1
ATOM 1993 C C . SER A 1 266 ? 4.326 3.862 11.260 1.00 87.19 266 SER A C 1
ATOM 1995 O O . SER A 1 266 ? 5.264 4.217 10.541 1.00 87.19 266 SER A O 1
ATOM 1997 N N . THR A 1 267 ? 3.888 2.606 11.286 1.00 83.19 267 THR A N 1
ATOM 1998 C CA . THR A 1 267 ? 4.429 1.542 10.432 1.00 83.19 267 THR A CA 1
ATOM 1999 C C . THR A 1 267 ? 4.204 1.773 8.935 1.00 83.19 267 THR A C 1
ATOM 2001 O O . THR A 1 267 ? 4.935 1.197 8.130 1.00 83.19 267 THR A O 1
ATOM 2004 N N . TRP A 1 268 ? 3.282 2.663 8.555 1.00 85.62 268 TRP A N 1
ATOM 2005 C CA . TRP A 1 268 ? 2.957 2.990 7.162 1.00 85.62 268 TRP A CA 1
ATOM 2006 C C . TRP A 1 268 ? 3.776 4.145 6.580 1.00 85.62 268 TRP A C 1
ATOM 2008 O O . TRP A 1 268 ? 4.023 4.159 5.372 1.00 85.62 268 TRP A O 1
ATOM 2018 N N . VAL A 1 269 ? 4.264 5.067 7.418 1.00 84.81 269 VAL A N 1
ATOM 2019 C CA . VAL A 1 269 ? 4.864 6.324 6.940 1.00 84.81 269 VAL A CA 1
ATOM 2020 C C . VAL A 1 269 ? 6.058 6.097 6.005 1.00 84.81 269 VAL A C 1
ATOM 2022 O O . VAL A 1 269 ? 6.235 6.821 5.032 1.00 84.81 269 VAL A O 1
ATOM 2025 N N . GLY A 1 270 ? 6.868 5.060 6.250 1.00 81.94 270 GLY A N 1
ATOM 2026 C CA . GLY A 1 270 ? 8.013 4.737 5.396 1.00 81.94 270 GLY A CA 1
ATOM 2027 C C . GLY A 1 270 ? 7.593 4.363 3.973 1.00 81.94 270 GLY A C 1
ATOM 2028 O O . GLY A 1 270 ? 8.203 4.815 3.008 1.00 81.94 270 GLY A O 1
ATOM 2029 N N . TYR A 1 271 ? 6.514 3.591 3.841 1.00 83.88 271 TYR A N 1
ATOM 2030 C CA . TYR A 1 271 ? 5.964 3.208 2.544 1.00 83.88 271 TYR A CA 1
ATOM 2031 C C . TYR A 1 271 ? 5.338 4.405 1.818 1.00 83.88 271 TYR A C 1
ATOM 2033 O O . TYR A 1 271 ? 5.601 4.612 0.637 1.00 83.88 271 TYR A O 1
ATOM 2041 N N . GLU A 1 272 ? 4.572 5.241 2.522 1.00 89.00 272 GLU A N 1
ATOM 2042 C CA . GLU A 1 272 ? 3.961 6.445 1.940 1.00 89.00 272 GLU A CA 1
ATOM 2043 C C . GLU A 1 272 ? 5.018 7.439 1.440 1.00 89.00 272 GLU A C 1
ATOM 2045 O O . GLU A 1 272 ? 4.908 7.955 0.329 1.00 89.00 272 GLU A O 1
ATOM 2050 N N . ILE A 1 273 ? 6.086 7.649 2.214 1.00 88.31 273 ILE A N 1
ATOM 2051 C CA . ILE A 1 273 ? 7.239 8.466 1.814 1.00 88.31 273 ILE A CA 1
ATOM 2052 C C . ILE A 1 273 ? 7.919 7.8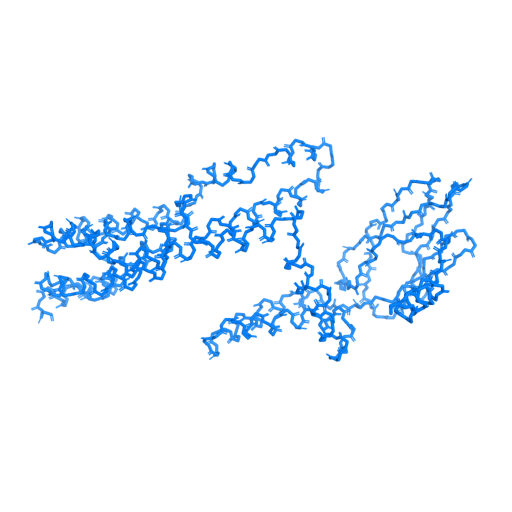80 0.568 1.00 88.31 273 ILE A C 1
ATOM 2054 O O . ILE A 1 273 ? 8.289 8.652 -0.317 1.00 88.31 273 ILE A O 1
ATOM 2058 N N . SER A 1 274 ? 8.045 6.548 0.468 1.00 85.00 274 SER A N 1
ATOM 2059 C CA . SER A 1 274 ? 8.567 5.864 -0.731 1.00 85.00 274 SER A CA 1
ATOM 2060 C C . SER A 1 274 ? 7.750 6.213 -1.966 1.00 85.00 274 SER A C 1
ATOM 2062 O O . SER A 1 274 ? 8.293 6.660 -2.970 1.00 85.00 274 SER A O 1
ATOM 2064 N N . LEU A 1 275 ? 6.428 6.057 -1.869 1.00 89.12 275 LEU A N 1
ATOM 2065 C CA . LEU A 1 275 ? 5.517 6.299 -2.983 1.00 89.12 275 LEU A CA 1
ATOM 2066 C C . LEU A 1 275 ? 5.516 7.767 -3.408 1.00 89.12 275 LEU A C 1
ATOM 2068 O O . LEU A 1 275 ? 5.441 8.068 -4.598 1.00 89.12 275 LEU A O 1
ATOM 2072 N N . ILE A 1 276 ? 5.614 8.686 -2.446 1.00 91.12 276 ILE A N 1
ATOM 2073 C CA . ILE A 1 276 ? 5.751 10.115 -2.734 1.00 91.12 276 ILE A CA 1
ATOM 2074 C C . ILE A 1 276 ? 7.081 10.382 -3.445 1.00 91.12 276 ILE A C 1
ATOM 2076 O O . ILE A 1 276 ? 7.089 11.105 -4.437 1.00 91.12 276 ILE A O 1
ATOM 2080 N N . SER A 1 277 ? 8.185 9.789 -2.980 1.00 87.94 277 SER A N 1
ATOM 2081 C CA . SER A 1 277 ? 9.507 9.916 -3.610 1.00 87.94 277 SER A CA 1
ATOM 2082 C C . SER A 1 277 ? 9.487 9.448 -5.069 1.00 87.94 277 SER A C 1
ATOM 2084 O O . SER A 1 277 ? 9.890 10.188 -5.969 1.00 87.94 277 SER A O 1
ATOM 2086 N N . ASP A 1 278 ? 8.918 8.268 -5.326 1.00 87.50 278 ASP A N 1
ATOM 2087 C CA . ASP A 1 278 ? 8.735 7.745 -6.682 1.00 87.50 278 ASP A CA 1
ATOM 2088 C C . ASP A 1 278 ? 7.838 8.651 -7.533 1.00 87.50 278 ASP A C 1
ATOM 2090 O O . ASP A 1 278 ? 8.157 8.942 -8.686 1.00 87.50 278 ASP A O 1
ATOM 2094 N N . GLY A 1 279 ? 6.746 9.159 -6.958 1.00 90.62 279 GLY A N 1
ATOM 2095 C CA . GLY A 1 279 ? 5.861 10.112 -7.623 1.00 90.62 279 GLY A CA 1
ATOM 2096 C C . GLY A 1 279 ? 6.568 11.411 -8.025 1.00 90.62 279 GLY A C 1
ATOM 2097 O O . GLY A 1 279 ? 6.342 11.906 -9.130 1.00 90.62 279 GLY A O 1
ATOM 2098 N N . LEU A 1 280 ? 7.453 11.946 -7.175 1.00 90.25 280 LEU A N 1
ATOM 2099 C CA . LEU A 1 280 ? 8.256 13.133 -7.495 1.00 90.25 280 LEU A CA 1
ATOM 2100 C C . LEU A 1 280 ? 9.238 12.861 -8.633 1.00 90.25 280 LEU A C 1
ATOM 2102 O O . LEU A 1 280 ? 9.384 13.706 -9.517 1.00 90.25 280 LEU A O 1
ATOM 2106 N N . ARG A 1 281 ? 9.874 11.685 -8.648 1.00 88.38 281 ARG A N 1
ATOM 2107 C CA . ARG A 1 281 ? 10.770 11.275 -9.736 1.00 88.38 281 ARG A CA 1
ATOM 2108 C C . ARG A 1 281 ? 10.030 11.200 -11.070 1.00 88.38 281 ARG A C 1
ATOM 2110 O O . ARG A 1 281 ? 10.452 11.839 -12.030 1.00 88.38 281 ARG A O 1
ATOM 2117 N N . ILE A 1 282 ? 8.879 10.529 -11.100 1.00 88.75 282 ILE A N 1
ATOM 2118 C 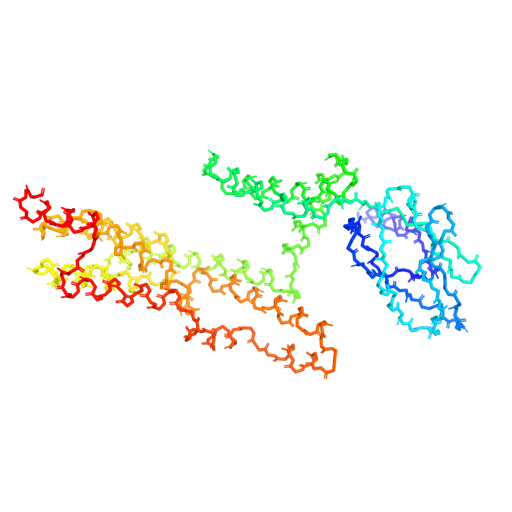CA . ILE A 1 282 ? 8.029 10.444 -12.299 1.00 88.75 282 ILE A CA 1
ATOM 2119 C C . ILE A 1 282 ? 7.580 11.845 -12.750 1.00 88.75 282 ILE A C 1
ATOM 2121 O O . ILE A 1 282 ? 7.610 12.166 -13.938 1.00 88.75 282 ILE A O 1
ATOM 2125 N N . ALA A 1 283 ? 7.186 12.714 -11.815 1.00 89.31 283 ALA A N 1
ATOM 2126 C CA . ALA A 1 283 ? 6.772 14.080 -12.138 1.00 89.31 283 ALA A CA 1
ATOM 2127 C C . ALA A 1 283 ? 7.921 14.933 -12.708 1.00 89.31 283 ALA A C 1
ATOM 2129 O O . ALA A 1 283 ? 7.682 15.764 -13.592 1.00 89.31 283 ALA A O 1
ATOM 2130 N N . ALA A 1 284 ? 9.150 14.725 -12.224 1.00 88.62 284 ALA A N 1
ATOM 2131 C CA . ALA A 1 284 ? 10.355 15.384 -12.718 1.00 88.62 284 ALA A CA 1
ATOM 2132 C C . ALA A 1 284 ? 10.729 14.915 -14.133 1.00 88.62 284 ALA A C 1
ATOM 2134 O O . ALA A 1 284 ? 11.040 15.750 -14.982 1.00 88.62 284 ALA A O 1
ATOM 2135 N N . GLU A 1 285 ? 10.614 13.614 -14.418 1.00 84.56 285 GLU A N 1
ATOM 2136 C CA . GLU A 1 285 ? 10.813 13.047 -15.761 1.00 84.56 285 GLU A CA 1
ATOM 2137 C C . GLU A 1 285 ? 9.826 13.638 -16.781 1.00 84.56 285 GLU A C 1
ATOM 2139 O O . GLU A 1 285 ? 10.200 13.969 -17.906 1.00 84.56 285 GLU A O 1
ATOM 2144 N N . GLN A 1 286 ? 8.570 13.843 -16.375 1.00 84.56 286 GLN A N 1
ATOM 2145 C CA . GLN A 1 286 ? 7.539 14.445 -17.226 1.00 84.56 286 GLN A CA 1
ATOM 2146 C C . GLN A 1 286 ? 7.706 15.961 -17.420 1.00 84.56 286 GLN A C 1
ATOM 2148 O O . GLN A 1 286 ? 7.159 16.514 -18.376 1.00 84.56 286 GLN A O 1
ATOM 2153 N N . ASN A 1 287 ? 8.446 16.647 -16.539 1.00 85.69 287 ASN A N 1
ATOM 2154 C CA . ASN A 1 287 ? 8.634 18.101 -16.574 1.00 85.69 287 ASN A CA 1
ATOM 2155 C C . ASN A 1 287 ? 10.118 18.497 -16.432 1.00 85.69 287 ASN A C 1
ATOM 2157 O O . ASN A 1 287 ? 10.498 19.072 -15.406 1.00 85.69 287 ASN A O 1
ATOM 2161 N N . PRO A 1 288 ? 10.954 18.295 -17.472 1.00 81.06 288 PRO A N 1
ATOM 2162 C CA . PRO A 1 288 ? 12.399 18.541 -17.395 1.00 81.06 288 PRO A CA 1
ATOM 2163 C C . PRO A 1 288 ? 12.769 19.965 -16.954 1.00 81.06 288 PRO A C 1
ATOM 2165 O O . PRO A 1 288 ? 13.684 20.158 -16.160 1.00 81.06 288 PRO A O 1
ATOM 2168 N N . ASN A 1 289 ? 12.002 20.970 -17.393 1.00 84.25 289 ASN A N 1
ATOM 2169 C CA . ASN A 1 289 ? 12.239 22.381 -17.059 1.00 84.25 289 ASN A CA 1
ATOM 2170 C C . ASN A 1 289 ? 12.011 22.712 -15.570 1.00 84.25 289 ASN A C 1
ATOM 2172 O O . ASN A 1 289 ? 12.452 23.760 -15.107 1.00 84.25 289 ASN A O 1
ATOM 2176 N N . GLY A 1 290 ? 11.291 21.856 -14.835 1.00 86.50 290 GLY A N 1
ATOM 2177 C CA . GLY A 1 290 ? 10.990 22.013 -13.409 1.00 86.50 290 GLY A CA 1
ATOM 2178 C C . GLY A 1 290 ? 11.575 20.907 -12.530 1.00 86.50 290 GLY A C 1
ATOM 2179 O O . GLY A 1 290 ? 11.318 20.903 -11.327 1.00 86.50 290 GLY A O 1
ATOM 2180 N N . ALA A 1 291 ? 12.351 19.981 -13.102 1.00 87.75 291 ALA A N 1
ATOM 2181 C CA . ALA A 1 291 ? 12.827 18.781 -12.420 1.00 87.75 291 ALA A CA 1
ATOM 2182 C C . ALA A 1 291 ? 13.619 19.101 -11.142 1.00 87.75 291 ALA A C 1
ATOM 2184 O O . ALA A 1 291 ? 13.366 18.502 -10.102 1.00 87.75 291 ALA A O 1
ATOM 2185 N N . GLU A 1 292 ? 14.504 20.101 -11.172 1.00 88.12 292 GLU A N 1
ATOM 2186 C CA . GLU A 1 292 ? 15.293 20.513 -10.000 1.00 88.12 292 GLU A CA 1
ATOM 2187 C C . GLU A 1 292 ? 14.405 21.020 -8.846 1.00 88.12 292 GLU A C 1
ATOM 2189 O O . GLU A 1 292 ? 14.603 20.668 -7.682 1.00 88.12 292 GLU A O 1
ATOM 2194 N N . ALA A 1 293 ? 13.365 21.797 -9.161 1.00 90.00 293 ALA A N 1
ATOM 2195 C CA . ALA A 1 293 ? 12.412 22.301 -8.172 1.00 90.00 293 ALA A CA 1
ATOM 2196 C C . ALA A 1 293 ? 11.513 21.192 -7.592 1.00 90.00 293 ALA A C 1
ATOM 2198 O O . ALA A 1 293 ? 11.038 21.312 -6.464 1.00 90.00 293 ALA A O 1
ATOM 2199 N N . ILE A 1 294 ? 11.266 20.120 -8.349 1.00 89.56 294 ILE A N 1
ATOM 2200 C CA . ILE A 1 294 ? 10.475 18.966 -7.900 1.00 89.56 294 ILE A CA 1
ATOM 2201 C C . ILE A 1 294 ? 11.334 18.057 -7.014 1.00 89.56 294 ILE A C 1
ATOM 2203 O O . ILE A 1 294 ? 10.931 17.725 -5.901 1.00 89.56 294 ILE A O 1
ATOM 2207 N N . LEU A 1 295 ? 12.538 17.709 -7.474 1.00 88.19 295 LEU A N 1
ATOM 2208 C CA . LEU A 1 295 ? 13.451 16.793 -6.784 1.00 88.19 295 LEU A CA 1
ATOM 2209 C C . LEU A 1 295 ? 14.096 17.404 -5.532 1.00 88.19 295 LEU A C 1
ATOM 2211 O O . LEU A 1 295 ? 14.556 16.671 -4.663 1.00 88.19 295 LEU A O 1
ATOM 2215 N N . SER A 1 296 ? 14.113 18.734 -5.402 1.00 88.88 296 SER A N 1
ATOM 2216 C CA . SER A 1 296 ? 14.573 19.407 -4.177 1.00 88.88 296 SER A CA 1
ATOM 2217 C C . SER A 1 296 ? 13.563 19.357 -3.026 1.00 88.88 296 SER A C 1
ATOM 2219 O O . SER A 1 296 ? 13.904 19.720 -1.897 1.00 88.88 296 SER A O 1
ATOM 2221 N N . GLN A 1 297 ? 12.327 18.908 -3.268 1.00 89.69 297 GLN A N 1
ATOM 2222 C CA . GLN A 1 297 ? 11.332 18.780 -2.207 1.00 89.69 297 GLN A CA 1
ATOM 2223 C C . GLN A 1 297 ? 11.589 17.549 -1.341 1.00 89.69 297 GLN A C 1
ATOM 2225 O O . GLN A 1 297 ? 11.937 16.477 -1.822 1.00 89.69 297 GLN A O 1
ATOM 2230 N N . SER A 1 298 ? 11.361 17.692 -0.035 1.00 89.12 298 SER A N 1
ATOM 2231 C CA . SER A 1 298 ? 11.427 16.566 0.895 1.00 89.12 298 SER A CA 1
ATOM 2232 C C . SER A 1 298 ? 10.135 15.741 0.818 1.00 89.12 298 SER A C 1
ATOM 2234 O O . SER A 1 298 ? 9.075 16.279 1.157 1.00 89.12 298 SER A O 1
ATOM 2236 N N . PRO A 1 299 ? 10.196 14.435 0.482 1.00 88.81 299 PRO A N 1
ATOM 2237 C CA . PRO A 1 299 ? 9.009 13.577 0.460 1.00 88.81 299 PRO A CA 1
ATOM 2238 C C . PRO A 1 299 ? 8.270 13.539 1.807 1.00 88.81 299 PRO A C 1
ATOM 2240 O O . PRO A 1 299 ? 7.043 13.518 1.848 1.00 88.81 299 PRO A O 1
ATOM 2243 N N . PHE A 1 300 ? 9.004 13.630 2.924 1.00 88.31 300 PHE A N 1
ATOM 2244 C CA . PHE A 1 300 ? 8.418 13.726 4.264 1.00 88.31 300 PHE A CA 1
ATOM 2245 C C . PHE A 1 300 ? 7.604 15.013 4.462 1.00 88.31 300 PHE A C 1
ATOM 2247 O O . PHE A 1 300 ? 6.517 14.980 5.032 1.00 88.31 300 PHE A O 1
ATOM 2254 N N . VAL A 1 301 ? 8.100 16.161 3.988 1.00 91.62 301 VAL A N 1
ATOM 2255 C CA . VAL A 1 301 ? 7.362 17.433 4.098 1.00 91.62 301 VAL A CA 1
ATOM 2256 C C . VAL A 1 301 ? 6.093 17.387 3.254 1.00 91.62 301 VAL A C 1
ATOM 2258 O O . VAL A 1 301 ? 5.039 17.818 3.724 1.00 91.62 301 VAL A O 1
ATOM 2261 N N . ILE A 1 302 ? 6.173 16.820 2.048 1.00 93.25 302 ILE A N 1
ATOM 2262 C CA . ILE A 1 302 ? 4.999 16.608 1.198 1.00 93.25 302 ILE A CA 1
ATOM 2263 C C . ILE A 1 302 ? 3.993 15.697 1.899 1.00 93.25 302 ILE A C 1
ATOM 2265 O O . ILE A 1 302 ? 2.818 16.048 1.949 1.00 93.25 302 ILE A O 1
ATOM 2269 N N . PHE A 1 303 ? 4.432 14.594 2.515 1.00 92.44 303 PHE A N 1
ATOM 2270 C CA . PHE A 1 303 ? 3.556 13.726 3.308 1.00 92.44 303 PHE A CA 1
ATOM 2271 C C . PHE A 1 303 ? 2.752 14.528 4.345 1.00 92.44 303 PHE A C 1
ATOM 2273 O O . PHE A 1 303 ? 1.523 14.459 4.349 1.00 92.44 303 PHE A O 1
ATOM 2280 N N . ILE A 1 304 ? 3.403 15.384 5.143 1.00 93.81 304 ILE A N 1
ATOM 2281 C CA . ILE A 1 304 ? 2.705 16.241 6.120 1.00 93.81 304 ILE A CA 1
ATOM 2282 C C . ILE A 1 304 ? 1.679 17.160 5.440 1.00 93.81 304 ILE A C 1
ATOM 2284 O O . ILE A 1 304 ? 0.574 17.347 5.952 1.00 93.81 304 ILE A O 1
ATOM 2288 N N . GLN A 1 305 ? 2.017 17.717 4.277 1.00 94.56 305 GLN A N 1
ATOM 2289 C CA . GLN A 1 305 ? 1.108 18.555 3.491 1.00 94.56 305 GLN A CA 1
ATOM 2290 C C . GLN A 1 305 ? -0.062 17.766 2.891 1.00 94.56 305 GLN A C 1
ATOM 2292 O O . GLN A 1 305 ? -1.108 18.361 2.635 1.00 94.56 305 GLN A O 1
ATOM 2297 N N . THR A 1 306 ? 0.076 16.451 2.693 1.00 94.00 306 THR A N 1
ATOM 2298 C CA . THR A 1 306 ? -1.009 15.591 2.199 1.00 94.00 306 THR A CA 1
ATOM 2299 C C . THR A 1 306 ? -2.044 15.247 3.267 1.00 94.00 306 THR A C 1
ATOM 2301 O O . THR A 1 306 ? -3.186 14.969 2.910 1.00 94.00 306 THR A O 1
ATOM 2304 N N . ILE A 1 307 ? -1.707 15.335 4.563 1.00 94.12 307 ILE A N 1
ATOM 2305 C CA . ILE A 1 307 ? -2.590 14.936 5.677 1.00 94.12 307 ILE A CA 1
ATOM 2306 C C . ILE A 1 307 ? -4.005 15.541 5.573 1.00 94.12 307 ILE A C 1
ATOM 2308 O O . ILE A 1 307 ? -4.971 14.786 5.691 1.00 94.12 307 ILE A O 1
ATOM 2312 N N . PRO A 1 308 ? -4.197 16.849 5.296 1.00 94.94 308 PRO A N 1
ATOM 2313 C CA . PRO A 1 308 ? -5.536 17.432 5.139 1.00 94.94 308 PRO A CA 1
ATOM 2314 C C . PRO A 1 308 ? -6.345 16.867 3.960 1.00 94.94 308 PRO A C 1
ATOM 2316 O O . PRO A 1 308 ? -7.569 16.992 3.941 1.00 94.94 308 PRO A O 1
ATOM 2319 N N . PHE A 1 309 ? -5.673 16.260 2.982 1.00 95.38 309 PHE A N 1
ATOM 2320 C CA . PHE A 1 309 ? -6.260 15.675 1.776 1.00 95.38 309 PHE A CA 1
ATOM 2321 C C . PHE A 1 309 ? -6.492 14.163 1.898 1.00 95.38 309 PHE A C 1
ATOM 2323 O O . PHE A 1 309 ? -7.067 13.556 0.993 1.00 95.38 309 PHE A O 1
ATOM 2330 N N . LEU A 1 310 ? -6.118 13.546 3.024 1.00 94.12 310 LEU A N 1
ATOM 2331 C CA . LEU A 1 310 ? -6.430 12.151 3.339 1.00 94.12 310 LEU A CA 1
ATOM 2332 C C . LEU A 1 310 ? -7.902 12.021 3.762 1.00 94.12 310 LEU A C 1
ATOM 2334 O O . LEU A 1 310 ? -8.236 11.735 4.914 1.00 94.12 310 LEU A O 1
ATOM 2338 N N . PHE A 1 311 ? -8.806 12.244 2.802 1.00 95.94 311 PHE A N 1
ATOM 2339 C CA . PHE A 1 311 ? -10.247 12.317 3.042 1.00 95.94 311 PHE A CA 1
ATOM 2340 C C . PHE A 1 311 ? -10.800 11.038 3.660 1.00 95.94 311 PHE A C 1
ATOM 2342 O O . PHE A 1 311 ? -11.594 11.120 4.589 1.00 95.94 311 PHE A O 1
ATOM 2349 N N . TYR A 1 312 ? -10.385 9.861 3.183 1.00 95.38 312 TYR A N 1
ATOM 2350 C CA . TYR A 1 312 ? -10.894 8.603 3.727 1.00 95.38 312 TYR A CA 1
ATOM 2351 C C . TYR A 1 312 ? -10.523 8.425 5.210 1.00 95.38 312 TYR A C 1
ATOM 2353 O O . TYR A 1 312 ? -11.453 8.302 6.010 1.00 95.38 312 TYR A O 1
ATOM 2361 N N . PRO A 1 313 ? -9.239 8.492 5.627 1.00 95.31 313 PRO A N 1
ATOM 2362 C CA . PRO A 1 313 ? -8.896 8.397 7.043 1.00 95.31 313 PRO A CA 1
ATOM 2363 C C . PRO A 1 313 ? -9.584 9.444 7.923 1.00 95.31 313 PRO A C 1
ATOM 2365 O O . PRO A 1 313 ? -10.166 9.104 8.955 1.00 95.31 313 PRO A O 1
ATOM 2368 N N . LEU A 1 314 ? -9.581 10.711 7.496 1.00 96.44 314 LEU A N 1
ATOM 2369 C CA . LEU A 1 314 ? -10.190 11.807 8.252 1.00 96.44 314 LEU A CA 1
ATOM 2370 C C . LEU A 1 314 ? -11.699 11.609 8.430 1.00 96.44 314 LEU A C 1
ATOM 2372 O O . LEU A 1 314 ? -12.223 11.730 9.541 1.00 96.44 314 LEU A O 1
ATOM 2376 N N . LEU A 1 315 ? -12.404 11.283 7.344 1.00 96.94 315 LEU A N 1
ATOM 2377 C CA . LEU A 1 315 ? -13.847 11.074 7.373 1.00 96.94 315 LEU A CA 1
ATOM 2378 C C . LEU A 1 315 ? -14.216 9.799 8.129 1.00 96.94 315 LEU A C 1
ATOM 2380 O O . LEU A 1 315 ? -15.202 9.821 8.857 1.00 96.94 315 LEU A O 1
ATOM 2384 N N . ALA A 1 316 ? -13.437 8.721 8.019 1.00 96.12 316 ALA A N 1
ATOM 2385 C CA . ALA A 1 316 ? -13.673 7.488 8.767 1.00 96.12 316 ALA A CA 1
ATOM 2386 C C . ALA A 1 316 ? -13.573 7.726 10.281 1.00 96.12 316 ALA A C 1
ATOM 2388 O O . ALA A 1 316 ? -14.500 7.384 11.022 1.00 96.12 316 ALA A O 1
ATOM 2389 N N . LEU A 1 317 ? -12.508 8.392 10.743 1.00 96.69 317 LEU A N 1
ATOM 2390 C CA . LEU A 1 317 ? -12.327 8.719 12.161 1.00 96.69 317 LEU A CA 1
ATOM 2391 C C . LEU A 1 317 ? -13.430 9.627 12.691 1.00 96.69 317 LEU A C 1
ATOM 2393 O O . LEU A 1 317 ? -13.966 9.378 13.777 1.00 96.69 317 LEU A O 1
ATOM 2397 N N . LEU A 1 318 ? -13.792 10.651 11.916 1.00 96.88 318 LEU A N 1
ATOM 2398 C CA . LEU A 1 318 ? -14.881 11.558 12.257 1.00 96.88 318 LEU A CA 1
ATOM 2399 C C . LEU A 1 318 ? -16.221 10.820 12.304 1.00 96.88 318 LEU A C 1
ATOM 2401 O O . LEU A 1 318 ? -16.991 10.998 13.245 1.00 96.88 318 LEU A O 1
ATOM 2405 N N . PHE A 1 319 ? -16.505 9.972 11.322 1.00 96.19 319 PHE A N 1
ATOM 2406 C CA . PHE A 1 319 ? -17.769 9.254 11.220 1.00 96.19 319 PHE A CA 1
ATOM 2407 C C . PHE A 1 319 ? -17.944 8.241 12.361 1.00 96.19 319 PHE A C 1
ATOM 2409 O O . PHE A 1 319 ? -19.005 8.181 12.993 1.00 96.19 319 PHE A O 1
ATOM 2416 N N . VAL A 1 320 ? -16.894 7.502 12.717 1.00 96.00 320 VAL A N 1
ATOM 2417 C CA . VAL A 1 320 ? -16.908 6.593 13.877 1.00 96.00 320 VAL A CA 1
ATOM 2418 C C . VAL A 1 320 ? -17.109 7.369 15.172 1.00 96.00 320 VAL A C 1
ATOM 2420 O O . VAL A 1 320 ? -17.900 6.950 16.021 1.00 96.00 320 VAL A O 1
ATOM 2423 N N . PHE A 1 321 ? -16.447 8.519 15.321 1.00 96.62 321 PHE A N 1
ATOM 2424 C CA . PHE A 1 321 ? -16.646 9.395 16.470 1.00 96.62 321 PHE A CA 1
ATOM 2425 C C . PHE A 1 321 ? -18.095 9.896 16.549 1.00 96.62 321 PHE A C 1
ATOM 2427 O O . PHE A 1 321 ? -18.743 9.757 17.587 1.00 96.62 321 PHE A O 1
ATOM 2434 N N . MET A 1 322 ? -18.645 10.401 15.442 1.00 97.00 322 MET A N 1
ATOM 2435 C CA . MET A 1 322 ? -20.023 10.896 15.362 1.00 97.00 322 MET A CA 1
ATOM 2436 C C . MET A 1 322 ? -21.041 9.810 15.712 1.00 97.00 322 MET A C 1
ATOM 2438 O O . MET A 1 322 ? -21.891 10.030 16.575 1.00 97.00 322 MET A O 1
ATOM 2442 N N . THR A 1 323 ? -20.941 8.623 15.108 1.00 95.50 323 THR A N 1
ATOM 2443 C CA . THR A 1 323 ? -21.850 7.501 15.414 1.00 95.50 323 THR A CA 1
ATOM 2444 C C . THR A 1 323 ? -21.720 7.050 16.874 1.00 95.50 323 THR A C 1
ATOM 2446 O O . THR A 1 323 ? -22.722 6.723 17.513 1.00 95.50 323 THR A O 1
ATOM 2449 N N . SER A 1 324 ? -20.513 7.110 17.446 1.00 94.88 324 SER A N 1
ATOM 2450 C CA . SER A 1 324 ? -20.253 6.785 18.854 1.00 94.88 324 SER A CA 1
ATOM 2451 C C . SER A 1 324 ? -20.840 7.805 19.832 1.00 94.88 324 SER A C 1
ATOM 2453 O O . SER A 1 324 ? -21.334 7.411 20.886 1.00 94.88 324 SER A O 1
ATOM 2455 N N . VAL A 1 325 ? -20.813 9.099 19.498 1.00 95.69 325 VAL A N 1
ATOM 2456 C CA . VAL A 1 325 ? -21.359 10.187 20.331 1.00 95.69 325 VAL A CA 1
ATOM 2457 C C . VAL A 1 325 ? -22.878 10.282 20.213 1.00 95.69 325 VAL A C 1
ATOM 2459 O O . VAL A 1 325 ? -23.563 10.512 21.212 1.00 95.69 325 VAL A O 1
ATOM 2462 N N . MET A 1 326 ? -23.411 10.136 19.001 1.00 94.56 326 MET A N 1
ATOM 2463 C CA . MET A 1 326 ? -24.836 10.316 18.721 1.00 94.56 326 MET A CA 1
ATOM 2464 C C . MET A 1 326 ? -25.679 9.093 19.097 1.00 94.56 326 MET A C 1
ATOM 2466 O O . MET A 1 326 ? -26.898 9.228 19.172 1.00 94.56 326 MET A O 1
ATOM 2470 N N . ASP A 1 327 ? -25.056 7.928 19.320 1.00 89.06 327 ASP A N 1
ATOM 2471 C CA . ASP A 1 327 ? -25.741 6.633 19.465 1.00 89.06 327 ASP A CA 1
ATOM 2472 C C . ASP A 1 327 ? -26.704 6.358 18.295 1.00 89.06 327 ASP A C 1
ATOM 2474 O O . ASP A 1 327 ? -27.802 5.827 18.468 1.00 89.06 327 ASP A O 1
ATOM 2478 N N . ARG A 1 328 ? -26.305 6.785 17.093 1.00 90.94 328 ARG A N 1
ATOM 2479 C CA . ARG A 1 328 ? -27.064 6.598 15.856 1.00 90.94 328 ARG A CA 1
ATOM 2480 C C . ARG A 1 328 ? -26.242 5.771 14.889 1.00 90.94 328 ARG A C 1
ATOM 2482 O O . ARG A 1 328 ? -25.386 6.294 14.180 1.00 90.94 328 ARG A O 1
ATOM 2489 N N . ASP A 1 329 ? -26.530 4.483 14.904 1.00 93.69 329 ASP A N 1
ATOM 2490 C CA . ASP A 1 329 ? -26.017 3.507 13.957 1.00 93.69 329 ASP A CA 1
ATOM 2491 C C . ASP A 1 329 ? -27.031 3.292 12.822 1.00 93.69 329 ASP A C 1
ATOM 2493 O O . ASP A 1 329 ? -28.217 3.599 12.966 1.00 93.69 329 ASP A O 1
ATOM 2497 N N . PHE A 1 330 ? -26.567 2.784 11.679 1.00 92.00 330 PHE A N 1
ATOM 2498 C CA . PHE A 1 330 ? -27.385 2.602 10.475 1.00 92.00 330 PHE A CA 1
ATOM 2499 C C . PHE A 1 330 ? -27.348 1.151 9.990 1.00 92.00 330 PHE A C 1
ATOM 2501 O O . PHE A 1 330 ? -26.359 0.442 10.186 1.00 92.00 330 PHE A O 1
ATOM 2508 N N . GLY A 1 331 ? -28.424 0.724 9.323 1.00 94.31 331 GLY A N 1
ATOM 2509 C CA . GLY A 1 331 ? -28.510 -0.591 8.688 1.00 94.31 331 GLY A CA 1
ATOM 2510 C C . GLY A 1 331 ? -28.266 -1.749 9.672 1.00 94.31 331 GLY A C 1
ATOM 2511 O O . GLY A 1 331 ? -28.726 -1.676 10.813 1.00 94.31 331 GLY A O 1
ATOM 2512 N N . PRO A 1 332 ? -27.506 -2.789 9.276 1.00 95.06 332 PRO A N 1
ATOM 2513 C CA . PRO A 1 332 ? -27.245 -3.957 10.123 1.00 95.06 332 PRO A CA 1
ATOM 2514 C C . PRO A 1 332 ? -26.581 -3.629 11.470 1.00 95.06 332 PRO A C 1
ATOM 2516 O O . PRO A 1 332 ? -26.784 -4.340 12.453 1.00 95.06 332 PRO A O 1
ATOM 2519 N N . MET A 1 333 ? -25.813 -2.535 11.550 1.00 95.62 333 MET A N 1
ATOM 2520 C CA . MET A 1 333 ? -25.178 -2.109 12.801 1.00 95.62 333 MET A CA 1
ATOM 2521 C C . MET A 1 333 ? -26.211 -1.629 13.829 1.00 95.62 333 MET A C 1
ATOM 2523 O O . MET A 1 333 ? -26.076 -1.904 15.019 1.00 95.62 333 MET A O 1
ATOM 2527 N N . ALA A 1 334 ? -27.273 -0.955 13.377 1.00 94.62 334 ALA A N 1
ATOM 2528 C CA . ALA A 1 334 ? -28.351 -0.511 14.257 1.00 94.62 334 ALA A CA 1
ATOM 2529 C C . ALA A 1 334 ? -29.080 -1.703 14.893 1.00 94.62 334 ALA A C 1
ATOM 2531 O O . ALA A 1 334 ? -29.381 -1.689 16.086 1.00 94.62 334 ALA A O 1
ATOM 2532 N N . GLU A 1 335 ? -29.321 -2.757 14.111 1.00 94.88 335 GLU A N 1
ATOM 2533 C CA . GLU A 1 335 ? -29.929 -4.000 14.593 1.00 94.88 335 GLU A CA 1
ATOM 2534 C C . GLU A 1 335 ? -29.025 -4.715 15.607 1.00 94.88 335 GLU A C 1
ATOM 2536 O O . GLU A 1 335 ? -29.506 -5.207 16.632 1.00 94.88 335 GLU A O 1
ATOM 2541 N N . ALA A 1 336 ? -27.710 -4.737 15.360 1.00 94.94 336 ALA A N 1
ATOM 2542 C CA . ALA A 1 336 ? -26.730 -5.321 16.272 1.00 94.94 336 ALA A CA 1
ATOM 2543 C C . ALA A 1 336 ? -26.677 -4.584 17.623 1.00 94.94 336 ALA A C 1
ATOM 2545 O O . ALA A 1 336 ? -26.730 -5.232 18.672 1.00 94.94 336 ALA A O 1
ATOM 2546 N N . GLU A 1 337 ? -26.649 -3.248 17.619 1.00 94.62 337 GLU A N 1
ATOM 2547 C CA . GLU A 1 337 ? -26.667 -2.438 18.847 1.00 94.62 337 GLU A CA 1
ATOM 2548 C C . GLU A 1 337 ? -27.993 -2.585 19.609 1.00 94.62 337 GLU A C 1
ATOM 2550 O O . GLU A 1 337 ? -27.991 -2.744 20.830 1.00 94.62 337 GLU A O 1
ATOM 2555 N N . GLN A 1 338 ? -29.139 -2.609 18.917 1.00 93.50 338 GLN A N 1
ATOM 2556 C CA . GLN A 1 338 ? -30.439 -2.855 19.558 1.00 93.50 338 GLN A CA 1
ATOM 2557 C C . GLN A 1 338 ? -30.511 -4.249 20.195 1.00 93.50 338 GLN A C 1
ATOM 2559 O O . GLN A 1 338 ? -31.058 -4.416 21.292 1.00 93.50 338 GLN A O 1
ATOM 2564 N N . ARG A 1 339 ? -29.946 -5.261 19.528 1.00 94.12 339 ARG A N 1
ATOM 2565 C CA . ARG A 1 339 ? -29.854 -6.626 20.053 1.00 94.12 339 ARG A CA 1
ATOM 2566 C C . ARG A 1 339 ? -29.000 -6.676 21.317 1.00 94.12 339 ARG A C 1
ATOM 2568 O O . ARG A 1 339 ? -29.468 -7.230 22.307 1.00 94.12 339 ARG A O 1
ATOM 2575 N N . ALA A 1 340 ? -27.815 -6.068 21.309 1.00 92.38 340 ALA A N 1
ATOM 2576 C CA . ALA A 1 340 ? -26.943 -6.008 22.484 1.00 92.38 340 ALA A CA 1
ATOM 2577 C C . ALA A 1 340 ? -27.619 -5.266 23.653 1.00 92.38 340 ALA A C 1
ATOM 2579 O O . ALA A 1 340 ? -27.654 -5.751 24.785 1.00 92.38 340 ALA A O 1
ATOM 2580 N N . ALA A 1 341 ? -28.278 -4.137 23.375 1.00 88.81 341 ALA A N 1
ATOM 2581 C CA . ALA A 1 341 ? -28.967 -3.357 24.401 1.00 88.81 341 ALA A CA 1
ATOM 2582 C C . ALA A 1 341 ? -30.114 -4.134 25.082 1.00 88.81 341 ALA A C 1
ATOM 2584 O O . ALA A 1 341 ? -30.317 -4.005 26.296 1.00 88.81 341 ALA A O 1
ATOM 2585 N N . SER A 1 342 ? -30.856 -4.937 24.306 1.00 88.44 342 SER A N 1
ATOM 2586 C CA . SER A 1 342 ? -32.054 -5.660 24.758 1.00 88.44 342 SER A CA 1
ATOM 2587 C C . SER A 1 342 ? -31.778 -7.052 25.328 1.00 88.44 342 SER A C 1
ATOM 2589 O O . SER A 1 342 ? -32.440 -7.444 26.289 1.00 88.44 342 SER A O 1
ATOM 2591 N N . LYS A 1 343 ? -30.830 -7.804 24.756 1.00 81.00 343 LYS A N 1
ATOM 2592 C CA . LYS A 1 343 ? -30.605 -9.225 25.076 1.00 81.00 343 LYS A CA 1
ATOM 2593 C C . LYS A 1 343 ? -29.293 -9.508 25.813 1.00 81.00 343 LYS A C 1
ATOM 2595 O O . LYS A 1 343 ? -29.196 -10.585 26.396 1.00 81.00 343 LYS A O 1
ATOM 2600 N N . GLY A 1 344 ? -28.360 -8.549 25.854 1.00 61.38 344 GLY A N 1
ATOM 2601 C CA . GLY A 1 344 ? -26.985 -8.771 26.317 1.00 61.38 344 GLY A CA 1
ATOM 2602 C C . GLY A 1 344 ? -26.119 -9.267 25.175 1.00 61.38 344 GLY A C 1
ATOM 2603 O O . GLY A 1 344 ? -26.203 -10.474 24.868 1.00 61.38 344 GLY A O 1
#

Sequence (344 aa):
MHLLRLTTAFWILLLPLDLGAQELVDPPSVILMDVPFQLTLQGANDASTQYEVRSANGVVLAQGTVSAHDVSIVAGLEIRSVEQLPLQVLMGERASELELTLIPGWFSLLPPILAIVLALIFREVITALFAGVWLGALAVAGFNPLAATGRLIDRFVVPALADVEGGHAQIMVFSLLLGGMVGIIARNGGTMGVVEMVTPFARSARRGKIATWAAGLAIFFDDYANTLIVGNTMRPITDRLRISREKLAYVVDSTAAPVAALVPISTWVGYEISLISDGLRIAAEQNPNGAEAILSQSPFVIFIQTIPFLFYPLLALLFVFMTSVMDRDFGPMAEAEQRAASKG

Secondary structure (DSSP, 8-state):
--HHHHHHHHHHTTS----S---B-S--SEEETT--EEEEEE--SSS-EEEEEE-TTS-EEEEEEEPTT-EEEEEEE----GGG-SEEEEETTEEEEE--EEE-GGGGGHHHHHHHHHHHHHS-HHHHHHHHHHHHHHHHTTT-HHHHHHHIIIIIIHHHHH-SSSSHHHHHHHHHHHHHHHHHHHHTTHHHHHHHHHGGG--SHHHHHHHHHHHHHH-TT-HHHHHHHHHHHHHHHHHHTT--HHHHHHHHHHHHHHHHHHSSSSTTHHHHHHHHHHHHHHHHHH-GGGHHHHHTS-HHHHHHHHGGG-HHHHHHHHHHHHHHHHT---THHHHHHHHHHHH-

=== Feature glossary ===
Key to the feature types in this record:

— What the protein is —

Primary structure: the covalent order of the twenty standard amino acids along the backbone. Two proteins with the same sequence will (almost always) fold to the same structure; two with 30% identity often share a fold but not the details.

Database cross-references. InterPro integrates a dozen domain/family signature databases into unified entries with residue-range hits. GO terms attach function/process/location labels with evidence codes. CATH codes position the fold in a four-level structural taxonomy. Organism is the NCBI-taxonomy species name.

— Where its atoms are —

The mmCIF block holds the 3D Cartesian coordinates of each backbone atom (N, Cα, C, O) in ångströms. mmCIF is the PDB's canonical archive format — a tagged-loop text representation of the atomic model.

Six rendered views show the 3D structure from the faces of a cube — i.e. along ±x, ±y, ±z. Rendering representation is drawn randomly per protein from cartoon (secondary-structure ribbons), sticks (backbone bonds), or molecular surface; coloring is either N→C rainbow (blue at the N-terminus through red at the C-terminus) or one color per chain.

— Local backbone conformation —

DSSP 8-state secondary structure assigns each residue one of H (α-helix), G (3₁₀-helix), I (π-helix), E (extended β-strand), B (isolated β-bridge), T (hydrogen-bonded turn), S (bend), or '-' (coil). The assignment is computed from backbone hydrogen-bond geometry via the Kabsch–Sander algorithm.

P-SEA three-state annotation labels each residue as helix, strand, or coil based purely on the geometry of the Cα trace. It serves as a fallback when the full backbone (and thus DSSP) is unavailable.

The φ/ψ torsion pair specifies the backbone conformation at each residue. φ rotates about the N–Cα bond, ψ about the Cα–C bond. Steric clashes forbid most of the (φ, ψ) plane — the allowed regions (α-helix basin, β-sheet basin, left-handed helix) are the Ramachandran-allowed regions.

— Global shape and packing —

The geometric summary reports three shape descriptors. Rg (radius of gyration) measures how spread out the Cα atoms are about their centre of mass; compact globular proteins have small Rg, elongated or unfolded ones large. Cα contacts (<8 Å, |i−j|>4) count long-range residue pairs in spatial proximity — high for tightly packed folds, near zero for rods or random coil. The bounding-box extents give the protein's footprint along x, y, z in Å.

Accessible surface area quantifies burial. A residue with SASA near zero is packed into the hydrophobic core; one with SASA >100 Å² sits on the surface. Computed here via the Shrake–Rupley numerical algorithm with a 1.4 Å probe.

Plot images: a contact map (which residues are close in 3D, as an N×N binary image), a Ramachandran scatter (backbone torsion angles, revealing secondary-structure composition at a glance), and — for AlphaFold structures — a PAE heatmap (pairwise prediction confidence).

— Structural neighborhood —

The Foldseek 3Di string encodes local tertiary geometry as a 20-letter alphabet — one character per residue — derived from the relative positions of nearby Cα atoms. Unlike the amino-acid sequence, 3Di is a direct function of the 3D structure, so two proteins with the same fold have similar 3Di strings even at low sequence identity.

Nearest PDB neighbors are the top structural matches found by Foldseek when searching this structure against the entire Protein Data Bank. Each hit reports a TM-score (0 to 1; >0.5 almost always implies the same fold) and an E-value. These are *structural* homologs — they may share no detectable sequence similarity.

— Confidence and disorder —

For AlphaFold models, the B-factor field carries pLDDT — the model's own estimate of local accuracy on a 0–100 scale. Regions with pLDDT<50 should be treated as essentially unmodeled; they often correspond to intrinsically disordered segments.

B-factor (Debye–Waller factor) reflects atomic displacement in the crystal lattice. It is an experimental observable (units Å²), not a prediction; low values mean the atom is pinned down, high values mean it moves or is heterogeneous across the crystal.

Predicted aligned error is AlphaFold's pairwise confidence. Unlike pLDDT (per-residue), PAE is per-residue-pair and captures whether two parts of the structure are correctly placed relative to each other. Units are ångströms of expected positional error.